Protein AF-A0A3N5WXD4-F1 (afdb_monomer_lite)

Secondary structure (DSSP, 8-state):
--HHHHHHHHTT-B-S---S-TT----SB--SS-HHHHHHHHHHHHHHHT-TT-HHHHHHHHHHHHHSPPP-S--PPPPHHHHHHHHHHHHHHHTSTTHHHHHHHHHHHHHH-GGGHHHHHHHHHHHHHHHHHHHHHHHHHHHHHHHHHHHHHHHHHHHHHTTS-SHHHHHHHHHHHHHHHHHHHHHHHS-HHHHTTTHHHHHHHHHHHHHHHHTT-

Radius of gyration: 24.24 Å; chains: 1; bounding box: 50×47×76 Å

Foldseek 3Di:
DDPVVVVQVVVVFAQDDDPPPPLALDDRGDDPDDSVVVSVVSLVVLCVCLPQQNQNVLVVVLVVLVPDDQDPPPDPDQDPVNVVVLVVVLVVCCPGSNNVSLVVSLVVCCVPPVSCNVVSSVSSVVSVVSNVVSVLSVLLVVLLVVLVVLLVVLVVVLVVPVPDDDVVVVVNVVVLVVVLVVSVVSLVPRDPVSSVSCPVSNVVSNVSSVVSVVVVD

Structure (mmCIF, N/CA/C/O backbone):
data_AF-A0A3N5WXD4-F1
#
_entry.id   AF-A0A3N5WXD4-F1
#
loop_
_atom_site.group_PDB
_atom_site.id
_atom_site.type_symbol
_atom_site.label_atom_id
_atom_site.label_alt_id
_atom_site.label_comp_id
_atom_site.label_asym_id
_atom_site.label_entity_id
_atom_site.label_seq_id
_atom_site.pdbx_PDB_ins_code
_atom_site.Cartn_x
_atom_site.Cartn_y
_atom_site.Cartn_z
_atom_site.occupancy
_atom_site.B_iso_or_equiv
_atom_site.auth_seq_id
_atom_site.auth_comp_id
_atom_site.auth_asym_id
_atom_site.auth_atom_id
_atom_site.pdbx_PDB_model_num
ATOM 1 N N . GLY A 1 1 ? -8.934 -23.854 -11.089 1.00 68.62 1 GLY A N 1
ATOM 2 C CA . GLY A 1 1 ? -8.321 -23.454 -9.807 1.00 68.62 1 GLY A CA 1
ATOM 3 C C . GLY A 1 1 ? -6.823 -23.691 -9.853 1.00 68.62 1 GLY A C 1
ATOM 4 O O . GLY A 1 1 ? -6.369 -24.379 -10.758 1.00 68.62 1 GLY A O 1
ATOM 5 N N . THR A 1 2 ? -6.063 -23.102 -8.929 1.00 86.75 2 THR A N 1
ATOM 6 C CA . THR A 1 2 ? -4.627 -23.393 -8.742 1.00 86.75 2 THR A CA 1
ATOM 7 C C . THR A 1 2 ? -4.440 -24.597 -7.811 1.00 86.75 2 THR A C 1
ATOM 9 O O . THR A 1 2 ? -5.352 -24.927 -7.052 1.00 86.75 2 THR A O 1
ATOM 12 N N . ASP A 1 3 ? -3.257 -25.218 -7.808 1.00 93.12 3 ASP A N 1
ATOM 13 C CA . ASP A 1 3 ? -2.943 -26.327 -6.886 1.00 93.12 3 ASP A CA 1
ATOM 14 C C . ASP A 1 3 ? -3.099 -25.924 -5.412 1.00 93.12 3 ASP A C 1
ATOM 16 O O . ASP A 1 3 ? -3.593 -26.699 -4.592 1.00 93.12 3 ASP A O 1
ATOM 20 N N . LEU A 1 4 ? -2.733 -24.681 -5.077 1.00 90.50 4 LEU A N 1
ATOM 21 C CA . LEU A 1 4 ? -2.919 -24.123 -3.737 1.00 90.50 4 LEU A CA 1
ATOM 22 C C . LEU A 1 4 ? -4.402 -24.053 -3.357 1.00 90.50 4 LEU A C 1
ATOM 24 O O . LEU A 1 4 ? -4.761 -24.437 -2.248 1.00 90.50 4 LEU A O 1
ATOM 28 N N . TYR A 1 5 ? -5.252 -23.584 -4.274 1.00 91.25 5 TYR A N 1
ATOM 29 C CA . TYR A 1 5 ? -6.690 -23.478 -4.038 1.00 91.25 5 TYR A CA 1
ATOM 30 C C . TYR A 1 5 ? -7.307 -24.855 -3.767 1.00 91.25 5 TYR A C 1
ATOM 32 O O . TYR A 1 5 ? -7.951 -25.042 -2.739 1.00 91.25 5 TYR A O 1
ATOM 40 N N . ALA A 1 6 ? -7.031 -25.840 -4.630 1.00 93.56 6 ALA A N 1
ATOM 41 C CA . ALA A 1 6 ? -7.552 -27.201 -4.476 1.00 93.56 6 ALA A CA 1
ATOM 42 C C . ALA A 1 6 ? -7.077 -27.869 -3.173 1.00 93.56 6 ALA A C 1
ATOM 44 O O . ALA A 1 6 ? -7.788 -28.682 -2.582 1.00 93.56 6 ALA A O 1
ATOM 45 N N . ARG A 1 7 ? -5.865 -27.536 -2.708 1.00 94.62 7 ARG A N 1
ATOM 46 C CA . ARG A 1 7 ? -5.364 -27.996 -1.410 1.00 94.62 7 ARG A CA 1
ATOM 47 C C . ARG A 1 7 ? -6.131 -27.364 -0.245 1.00 94.62 7 ARG A C 1
ATOM 49 O O . ARG A 1 7 ? -6.596 -28.104 0.613 1.00 94.62 7 ARG A O 1
ATOM 56 N N . LEU A 1 8 ? -6.283 -26.038 -0.225 1.00 94.38 8 LEU A N 1
ATOM 57 C CA . LEU A 1 8 ? -7.004 -25.329 0.844 1.00 94.38 8 LEU A CA 1
ATOM 58 C C . LEU A 1 8 ? -8.476 -25.751 0.930 1.00 94.38 8 LEU A C 1
ATOM 60 O O . LEU A 1 8 ? -9.013 -25.863 2.030 1.00 94.38 8 LEU A O 1
ATOM 64 N N . GLU A 1 9 ? -9.104 -26.014 -0.216 1.00 93.88 9 GLU A N 1
ATOM 65 C CA . GLU A 1 9 ? -10.467 -26.542 -0.303 1.00 93.88 9 GLU A CA 1
ATOM 66 C C . GLU A 1 9 ? -10.571 -27.930 0.339 1.00 93.88 9 GLU A C 1
ATOM 68 O O . GLU A 1 9 ? -11.403 -28.144 1.218 1.00 93.88 9 GLU A O 1
ATOM 73 N N . ARG A 1 10 ? -9.669 -28.856 -0.021 1.00 95.38 10 ARG A N 1
ATOM 74 C CA . ARG A 1 10 ? -9.622 -30.206 0.565 1.00 95.38 10 ARG A CA 1
ATOM 75 C C . ARG A 1 10 ? -9.376 -30.186 2.074 1.00 95.38 10 ARG A C 1
ATOM 77 O O . ARG A 1 10 ? -9.886 -31.042 2.788 1.00 95.38 10 ARG A O 1
ATOM 84 N N . GLU A 1 11 ? -8.580 -29.234 2.546 1.00 95.50 11 GLU A N 1
ATOM 85 C CA . GLU A 1 11 ? -8.276 -29.046 3.967 1.00 95.50 11 GLU A CA 1
ATOM 86 C C . GLU A 1 11 ? -9.390 -28.307 4.731 1.00 95.50 11 GLU A C 1
ATOM 88 O O . GLU A 1 11 ? -9.284 -28.154 5.945 1.00 95.50 11 GLU A O 1
ATOM 93 N N . GLY A 1 12 ? -10.449 -27.836 4.058 1.00 94.69 12 GLY A N 1
ATOM 94 C CA . GLY A 1 12 ? -11.545 -27.096 4.694 1.00 94.69 12 GLY A CA 1
ATOM 95 C C . GLY A 1 12 ? -11.126 -25.726 5.237 1.00 94.69 12 GLY A C 1
ATOM 96 O O . GLY A 1 12 ? -11.726 -25.220 6.181 1.00 94.69 12 GLY A O 1
ATOM 97 N N . ARG A 1 13 ? -10.068 -25.131 4.672 1.00 95.25 13 ARG A N 1
ATOM 98 C CA . ARG A 1 13 ? -9.460 -23.883 5.164 1.00 95.25 13 ARG A CA 1
ATOM 99 C C . ARG A 1 13 ? -9.909 -22.641 4.409 1.00 95.25 13 ARG A C 1
ATOM 101 O O . ARG A 1 13 ? -9.482 -21.552 4.776 1.00 95.25 13 ARG A O 1
ATOM 108 N N . LEU A 1 14 ? -10.712 -22.774 3.356 1.00 93.44 14 LEU A N 1
ATOM 109 C CA . LEU A 1 14 ? -11.271 -21.634 2.628 1.00 93.44 14 LEU A CA 1
ATOM 110 C C . LEU A 1 14 ? -12.424 -21.016 3.426 1.00 93.44 14 LEU A C 1
ATOM 112 O O . LEU A 1 14 ? -13.329 -21.724 3.855 1.00 93.44 14 LEU A O 1
ATOM 116 N N . LEU A 1 15 ? -12.374 -19.699 3.621 1.00 90.19 15 LEU A N 1
ATOM 117 C CA . LEU A 1 15 ? -13.394 -18.942 4.352 1.00 90.19 15 LEU A CA 1
ATOM 118 C C . LEU A 1 15 ? -14.419 -18.320 3.401 1.00 90.19 15 LEU A C 1
ATOM 120 O O . LEU A 1 15 ? -15.610 -18.301 3.692 1.00 90.19 15 LEU A O 1
ATOM 124 N N . GLU A 1 16 ? -13.948 -17.799 2.270 1.00 85.50 16 GLU A N 1
ATOM 125 C CA . GLU A 1 16 ? -14.762 -17.095 1.281 1.00 85.50 16 GLU A CA 1
ATOM 126 C C . GLU A 1 16 ? -14.084 -17.118 -0.097 1.00 85.50 16 GLU A C 1
ATOM 128 O O . GLU A 1 16 ? -12.870 -17.331 -0.222 1.00 85.50 16 GLU A O 1
ATOM 133 N N . GLU A 1 17 ? -14.861 -16.877 -1.153 1.00 81.94 17 GLU A N 1
ATOM 134 C CA . GLU A 1 17 ? -14.292 -16.660 -2.481 1.00 81.94 17 GLU A CA 1
ATOM 135 C C . GLU A 1 17 ? -13.510 -15.343 -2.533 1.00 81.94 17 GLU A C 1
ATOM 137 O O . GLU A 1 17 ? -13.860 -14.355 -1.888 1.00 81.94 17 GLU A O 1
ATOM 142 N N . SER A 1 18 ? -12.419 -15.327 -3.306 1.00 72.81 18 SER A N 1
ATOM 143 C CA . SER A 1 18 ? -11.635 -14.105 -3.471 1.00 72.81 18 SER A CA 1
ATOM 144 C C . SER A 1 18 ? -12.439 -13.077 -4.275 1.00 72.81 18 SER A C 1
ATOM 146 O O . SER A 1 18 ? -12.853 -13.389 -5.392 1.00 72.81 18 SER A O 1
ATOM 148 N N . PRO A 1 19 ? -12.584 -11.830 -3.793 1.00 65.12 19 PRO A N 1
ATOM 149 C CA . PRO A 1 19 ? -13.268 -10.769 -4.533 1.00 65.12 19 PRO A CA 1
ATOM 150 C C . PRO A 1 19 ? -12.468 -10.266 -5.752 1.00 65.12 19 PRO A C 1
ATOM 152 O O . PRO A 1 19 ? -12.917 -9.363 -6.453 1.00 65.12 19 PRO A O 1
ATOM 155 N N . GLY A 1 20 ? -11.270 -10.810 -6.004 1.00 65.94 20 GLY A N 1
ATOM 156 C CA . GLY A 1 20 ? -10.389 -10.398 -7.101 1.00 65.94 20 GLY A CA 1
ATOM 157 C C . GLY A 1 20 ? -9.510 -9.181 -6.789 1.00 65.94 20 GLY A C 1
ATOM 158 O O . GLY A 1 20 ? -8.712 -8.776 -7.637 1.00 65.94 20 GLY A O 1
ATOM 159 N N . ASP A 1 21 ? -9.610 -8.618 -5.580 1.00 71.06 21 ASP A N 1
ATOM 160 C CA . ASP A 1 21 ? -8.684 -7.596 -5.089 1.00 71.06 21 ASP A CA 1
ATOM 161 C C . ASP A 1 21 ? -7.393 -8.249 -4.573 1.00 71.06 21 ASP A C 1
ATOM 163 O O . ASP A 1 21 ? -7.337 -8.823 -3.485 1.00 71.06 21 ASP A O 1
ATOM 167 N N . ASN A 1 22 ? -6.337 -8.150 -5.378 1.00 68.88 22 ASN A N 1
ATOM 168 C CA . ASN A 1 22 ? -5.042 -8.774 -5.104 1.00 68.88 22 ASN A CA 1
ATOM 169 C C . ASN A 1 22 ? -4.167 -7.989 -4.110 1.00 68.88 22 ASN A C 1
ATOM 171 O O . ASN A 1 22 ? -3.033 -8.407 -3.861 1.00 68.88 22 ASN A O 1
ATOM 175 N N . ILE A 1 23 ? -4.640 -6.842 -3.608 1.00 69.94 23 ILE A N 1
ATOM 176 C CA . ILE A 1 23 ? -3.900 -5.961 -2.685 1.00 69.94 23 ILE A CA 1
ATOM 177 C C . ILE A 1 23 ? -4.643 -5.824 -1.338 1.00 69.94 23 ILE A C 1
ATOM 179 O O . ILE A 1 23 ? -4.150 -5.197 -0.398 1.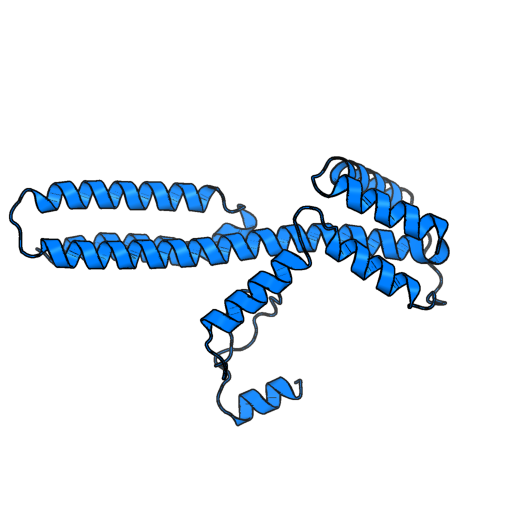00 69.94 23 ILE A O 1
ATOM 183 N N . CYS A 1 24 ? -5.802 -6.472 -1.194 1.00 73.75 24 CYS A N 1
ATOM 184 C CA . CYS A 1 24 ? -6.580 -6.465 0.038 1.00 73.75 24 CYS A CA 1
ATOM 185 C C . CYS A 1 24 ? -5.838 -7.156 1.201 1.00 73.75 24 CYS A C 1
ATOM 187 O O . CYS A 1 24 ? -5.350 -8.278 1.076 1.00 73.75 24 CYS A O 1
ATOM 189 N N . PHE A 1 25 ? -5.825 -6.519 2.376 1.00 81.44 25 PHE A N 1
ATOM 190 C CA . PHE A 1 25 ? -5.301 -7.082 3.630 1.00 81.44 25 PHE A CA 1
ATOM 191 C C . PHE A 1 25 ? -6.340 -7.954 4.361 1.00 81.44 25 PHE A C 1
ATOM 193 O O . PHE A 1 25 ? -6.488 -7.870 5.580 1.00 81.44 25 PHE A O 1
ATOM 200 N N . LYS A 1 26 ? -7.088 -8.780 3.621 1.00 83.88 26 LYS A N 1
ATOM 201 C CA . LYS A 1 26 ? -8.083 -9.711 4.168 1.00 83.88 26 LYS A CA 1
ATOM 202 C C . LYS A 1 26 ? -7.731 -11.131 3.743 1.00 83.88 26 LYS A C 1
ATOM 204 O O . LYS A 1 26 ? -7.584 -11.413 2.556 1.00 83.88 26 LYS A O 1
ATOM 209 N N . LEU A 1 27 ? -7.584 -12.023 4.717 1.00 88.94 27 LEU A N 1
ATOM 210 C CA . LEU A 1 27 ? -7.369 -13.439 4.445 1.00 88.94 27 LEU A CA 1
ATOM 211 C C . LEU A 1 27 ? -8.712 -14.099 4.145 1.00 88.94 27 LEU A C 1
ATOM 213 O O . LEU A 1 27 ? -9.623 -14.060 4.967 1.00 88.94 27 LEU A O 1
ATOM 217 N N . ASN A 1 28 ? -8.806 -14.747 2.989 1.00 89.94 28 ASN A N 1
ATOM 218 C CA . ASN A 1 28 ? -9.953 -15.568 2.603 1.00 89.94 28 ASN A CA 1
ATOM 219 C C . ASN A 1 28 ? -9.738 -17.063 2.909 1.00 89.94 28 ASN A C 1
ATOM 221 O O . ASN A 1 28 ? -10.459 -17.924 2.405 1.00 89.94 28 ASN A O 1
ATOM 225 N N . PHE A 1 29 ? -8.725 -17.381 3.716 1.00 92.62 29 PHE A N 1
ATOM 226 C CA . PHE A 1 29 ? -8.403 -18.730 4.159 1.00 92.62 29 PHE A CA 1
ATOM 227 C C . PHE A 1 29 ? -7.766 -18.708 5.554 1.00 92.62 29 PHE A C 1
ATOM 229 O O . PHE A 1 29 ? -7.233 -17.685 5.983 1.00 92.62 29 PHE A O 1
ATOM 236 N N . ILE A 1 30 ? -7.780 -19.848 6.244 1.00 93.38 30 ILE A N 1
ATOM 237 C CA . ILE A 1 30 ? -7.143 -20.037 7.552 1.00 93.38 30 ILE A CA 1
ATOM 238 C C . ILE A 1 30 ? -5.665 -20.406 7.337 1.00 93.38 30 ILE A C 1
ATOM 240 O O . ILE A 1 30 ? -5.385 -21.503 6.842 1.00 93.38 30 ILE A O 1
ATOM 244 N N . PRO A 1 31 ? -4.688 -19.540 7.664 1.00 93.25 31 PRO A N 1
ATOM 245 C CA . PRO A 1 31 ? -3.271 -19.860 7.508 1.00 93.25 31 PRO A CA 1
ATOM 246 C C . PRO A 1 31 ? -2.784 -20.848 8.581 1.00 93.25 31 PRO A C 1
ATOM 248 O O . PRO A 1 31 ? -3.383 -20.990 9.637 1.00 93.25 31 PRO A O 1
ATOM 251 N N . GLU A 1 32 ? -1.695 -21.561 8.281 1.00 92.44 32 GLU A N 1
ATOM 252 C CA . GLU A 1 32 ? -1.011 -22.439 9.253 1.00 92.44 32 GLU A CA 1
ATOM 253 C C . GLU A 1 32 ? -0.109 -21.627 10.180 1.00 92.44 32 GLU A C 1
ATOM 255 O O . GLU A 1 32 ? 0.063 -21.949 11.350 1.00 92.44 32 GLU A O 1
ATOM 260 N N . MET A 1 33 ? 0.488 -20.567 9.633 1.00 93.62 33 MET A N 1
ATOM 261 C CA . MET A 1 33 ? 1.203 -19.583 10.424 1.00 93.62 33 MET A CA 1
ATOM 262 C C . MET A 1 33 ? 0.218 -18.639 11.100 1.00 93.62 33 MET A C 1
ATOM 264 O O . MET A 1 33 ? -0.889 -18.434 10.606 1.00 93.62 33 MET A O 1
ATOM 268 N N . ASP A 1 34 ? 0.680 -18.001 12.169 1.00 94.56 34 ASP A N 1
ATOM 269 C CA . ASP A 1 34 ? -0.057 -16.927 12.818 1.00 94.56 34 ASP A CA 1
ATOM 270 C C . ASP A 1 34 ? -0.575 -15.889 11.784 1.00 94.56 34 ASP A C 1
ATOM 272 O O . ASP A 1 34 ? 0.224 -15.357 10.997 1.00 94.56 34 ASP A O 1
ATOM 276 N N . PRO A 1 35 ? -1.897 -15.616 11.744 1.00 92.44 35 PRO A N 1
ATOM 277 C CA . PRO A 1 35 ? -2.494 -14.705 10.771 1.00 92.44 35 PRO A CA 1
ATOM 278 C C . PRO A 1 35 ? -1.926 -13.286 10.824 1.00 92.44 35 PRO A C 1
ATOM 280 O O . PRO A 1 35 ? -1.738 -12.668 9.773 1.00 92.44 35 PRO A O 1
ATOM 283 N N . GLN A 1 36 ? -1.622 -12.773 12.021 1.00 91.06 36 GLN A N 1
ATOM 284 C CA . GLN A 1 36 ? -1.082 -11.421 12.181 1.00 91.06 36 GLN A CA 1
ATOM 285 C C . GLN A 1 36 ? 0.316 -11.342 11.569 1.00 91.06 36 GLN A C 1
ATOM 287 O O . GLN A 1 36 ? 0.578 -10.483 10.727 1.00 91.06 36 GLN A O 1
ATOM 292 N N . LYS A 1 37 ? 1.176 -12.318 11.868 1.00 94.38 37 LYS A N 1
ATOM 293 C CA . LYS A 1 37 ? 2.514 -12.433 11.277 1.00 94.38 37 LYS A CA 1
ATOM 294 C C . LYS A 1 37 ? 2.476 -12.525 9.749 1.00 94.38 37 LYS A C 1
ATOM 296 O O . LYS A 1 37 ? 3.361 -11.985 9.079 1.00 94.38 37 LYS A O 1
ATOM 301 N N . LEU A 1 38 ? 1.479 -13.208 9.179 1.00 94.00 38 LEU A N 1
ATOM 302 C CA . LEU A 1 38 ? 1.306 -13.292 7.725 1.00 94.00 38 LEU A CA 1
ATOM 303 C C . LEU A 1 38 ? 0.958 -11.923 7.125 1.00 94.00 38 LEU A C 1
ATOM 305 O O . LEU A 1 38 ? 1.598 -11.496 6.160 1.00 94.00 38 LEU A O 1
ATOM 309 N N . LEU A 1 39 ? -0.020 -11.227 7.709 1.00 92.19 39 LEU A N 1
ATOM 310 C CA . LEU A 1 39 ? -0.453 -9.900 7.261 1.00 92.19 39 LEU A CA 1
ATOM 311 C C . LEU A 1 39 ? 0.662 -8.857 7.400 1.00 92.19 39 LEU A C 1
ATOM 313 O O . LEU A 1 39 ? 0.905 -8.086 6.469 1.00 92.19 39 LEU A O 1
ATOM 317 N N . GLU A 1 40 ? 1.407 -8.876 8.504 1.00 93.00 40 GLU A N 1
ATOM 318 C CA . GLU A 1 40 ? 2.577 -8.017 8.709 1.00 93.00 40 GLU A CA 1
ATOM 319 C C . GLU A 1 40 ? 3.679 -8.289 7.681 1.00 93.00 40 GLU A C 1
ATOM 321 O O . GLU A 1 40 ? 4.259 -7.358 7.113 1.00 93.00 40 GLU A O 1
ATOM 326 N N . GLY A 1 41 ? 3.953 -9.566 7.395 1.00 94.69 41 GLY A N 1
ATOM 327 C CA . GLY A 1 41 ? 4.896 -9.971 6.358 1.00 94.69 41 GLY A CA 1
ATOM 328 C C . GLY A 1 41 ? 4.481 -9.457 4.979 1.00 94.69 41 GLY A C 1
ATOM 329 O O . GLY A 1 41 ? 5.300 -8.880 4.259 1.00 94.69 41 GLY A O 1
ATOM 330 N N . TYR A 1 42 ? 3.201 -9.596 4.637 1.00 93.12 42 TYR A N 1
ATOM 331 C CA . TYR A 1 42 ? 2.640 -9.088 3.387 1.00 93.12 42 TYR A CA 1
ATOM 332 C C . TYR A 1 42 ? 2.736 -7.557 3.294 1.00 93.12 42 TYR A C 1
ATOM 334 O O . TYR A 1 42 ? 3.274 -7.029 2.314 1.00 93.12 42 TYR A O 1
ATOM 342 N N . LYS A 1 43 ? 2.343 -6.838 4.355 1.00 94.44 43 LYS A N 1
ATOM 343 C CA . LYS A 1 43 ? 2.476 -5.376 4.462 1.00 94.44 43 LYS A CA 1
ATOM 344 C C . LYS A 1 43 ? 3.921 -4.932 4.269 1.00 94.44 43 LYS A C 1
ATOM 346 O O . LYS A 1 43 ? 4.194 -3.991 3.516 1.00 94.44 43 LYS A O 1
ATOM 351 N N . ARG A 1 44 ? 4.867 -5.617 4.914 1.00 95.62 44 ARG A N 1
ATOM 352 C CA . ARG A 1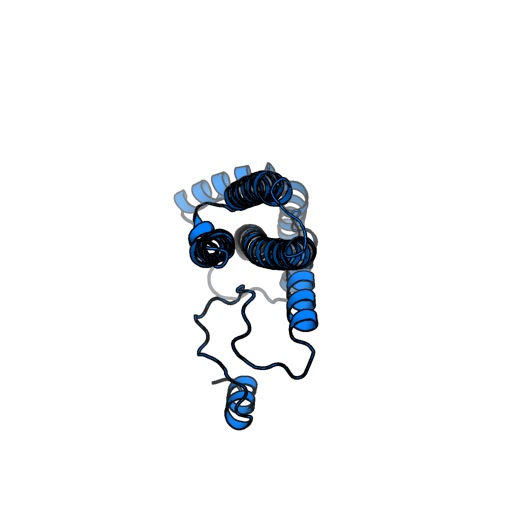 44 ? 6.304 -5.344 4.788 1.00 95.62 44 ARG A CA 1
ATOM 353 C C . ARG A 1 44 ? 6.788 -5.532 3.353 1.00 95.62 44 ARG A C 1
ATOM 355 O O . ARG A 1 44 ? 7.534 -4.690 2.856 1.00 95.62 44 ARG A O 1
ATOM 362 N N . VAL A 1 45 ? 6.383 -6.608 2.681 1.00 95.38 45 VAL A N 1
ATOM 363 C CA . VAL A 1 45 ? 6.764 -6.863 1.284 1.00 95.38 45 VAL A CA 1
ATOM 364 C C . VAL A 1 45 ? 6.237 -5.757 0.373 1.00 95.38 45 VAL A C 1
ATOM 366 O O . VAL A 1 45 ? 7.026 -5.170 -0.369 1.00 95.38 45 VAL A O 1
ATOM 369 N N . LEU A 1 46 ? 4.948 -5.421 0.461 1.00 94.19 46 LEU A N 1
ATOM 370 C CA . LEU A 1 46 ? 4.345 -4.391 -0.385 1.00 94.19 46 LEU A CA 1
ATOM 371 C C . LEU A 1 46 ? 4.971 -3.010 -0.161 1.00 94.19 46 LEU A C 1
ATOM 373 O O . LEU A 1 46 ? 5.411 -2.381 -1.121 1.00 94.19 46 LEU A O 1
ATOM 377 N N . SER A 1 47 ? 5.086 -2.573 1.096 1.00 94.25 47 SER A N 1
ATOM 378 C CA . SER A 1 47 ? 5.713 -1.285 1.449 1.00 94.25 47 SER A CA 1
ATOM 379 C C . SER A 1 47 ? 7.192 -1.205 1.064 1.00 94.25 47 SER A C 1
ATOM 381 O O . SER A 1 47 ? 7.704 -0.121 0.791 1.00 94.25 47 SER A O 1
ATOM 383 N N . THR A 1 48 ? 7.883 -2.347 1.004 1.00 95.88 48 THR A N 1
ATOM 384 C CA . THR A 1 48 ? 9.270 -2.414 0.534 1.00 95.88 48 THR A CA 1
ATOM 385 C C . THR A 1 48 ? 9.349 -2.345 -0.987 1.00 95.88 48 THR A C 1
ATOM 387 O O . THR A 1 48 ? 10.207 -1.648 -1.516 1.00 95.88 48 THR A O 1
ATOM 390 N N . ILE A 1 49 ? 8.509 -3.081 -1.718 1.00 95.62 49 ILE A N 1
ATOM 391 C CA . ILE A 1 49 ? 8.564 -3.098 -3.188 1.00 95.62 49 ILE A CA 1
ATOM 392 C C . ILE A 1 49 ? 8.090 -1.758 -3.753 1.00 95.62 49 ILE A C 1
ATOM 394 O O . ILE A 1 49 ? 8.741 -1.215 -4.645 1.00 95.62 49 ILE A O 1
ATOM 398 N N . TYR A 1 50 ? 6.990 -1.231 -3.222 1.00 95.19 50 TYR A N 1
ATOM 399 C CA . TYR A 1 50 ? 6.339 -0.006 -3.674 1.00 95.19 50 TYR A CA 1
ATOM 400 C C . TYR A 1 50 ? 6.595 1.147 -2.702 1.00 95.19 50 TYR A C 1
ATOM 402 O O . TYR A 1 50 ? 5.670 1.813 -2.243 1.00 95.19 50 TYR A O 1
ATOM 410 N N . ASP A 1 51 ? 7.869 1.363 -2.371 1.00 94.31 51 ASP A N 1
ATOM 411 C CA . ASP A 1 51 ? 8.279 2.471 -1.513 1.00 94.31 51 ASP A CA 1
ATOM 412 C C . ASP A 1 51 ? 7.857 3.832 -2.113 1.00 94.31 51 ASP A C 1
ATOM 414 O O . ASP A 1 51 ? 7.772 3.948 -3.338 1.00 94.31 51 ASP A O 1
ATOM 418 N N . PRO A 1 52 ? 7.658 4.897 -1.307 1.00 93.06 52 PRO A N 1
ATOM 419 C CA . PRO A 1 52 ? 7.221 6.205 -1.818 1.00 93.06 52 PRO A CA 1
ATOM 420 C C . PRO A 1 52 ? 8.141 6.828 -2.882 1.00 93.06 52 PRO A C 1
ATOM 422 O O . PRO A 1 52 ? 7.737 7.739 -3.603 1.00 93.06 52 PRO A O 1
ATOM 425 N N . GLY A 1 53 ? 9.403 6.390 -2.955 1.00 94.06 53 GLY A N 1
ATOM 426 C CA . GLY A 1 53 ? 10.364 6.807 -3.975 1.00 94.06 53 GLY A CA 1
ATOM 427 C C . GLY A 1 53 ? 10.452 5.860 -5.176 1.00 94.06 53 GLY A C 1
ATOM 428 O O . GLY A 1 53 ? 11.194 6.167 -6.108 1.00 94.06 53 GLY A O 1
ATOM 429 N N . LEU A 1 54 ? 9.739 4.728 -5.158 1.00 96.00 54 LEU A N 1
ATOM 430 C CA . LEU A 1 54 ? 9.744 3.634 -6.139 1.00 96.00 54 LEU A CA 1
ATOM 431 C C . LEU A 1 54 ? 11.134 3.105 -6.520 1.00 96.00 54 LEU A C 1
ATOM 433 O O . LEU A 1 54 ? 11.309 2.500 -7.581 1.00 96.00 54 LEU A O 1
ATOM 437 N N . LYS A 1 55 ? 12.145 3.304 -5.671 1.00 95.69 55 LYS A N 1
ATOM 438 C CA . LYS A 1 55 ? 13.533 2.945 -6.000 1.00 95.69 55 LYS A CA 1
ATOM 439 C C . LYS A 1 55 ? 13.661 1.444 -6.240 1.00 95.69 55 LYS A C 1
ATOM 441 O O . LYS A 1 55 ? 14.185 1.025 -7.271 1.00 95.69 55 LYS A O 1
ATOM 446 N N . ARG A 1 56 ? 13.121 0.643 -5.319 1.00 96.69 56 ARG A N 1
ATOM 447 C CA . ARG A 1 56 ? 13.224 -0.824 -5.360 1.00 96.69 56 ARG A CA 1
ATOM 448 C C . ARG A 1 56 ? 12.394 -1.407 -6.496 1.00 96.69 56 ARG A C 1
ATOM 450 O O . ARG A 1 56 ? 12.834 -2.336 -7.172 1.00 96.69 56 ARG A O 1
ATOM 457 N N . TYR A 1 57 ? 11.220 -0.834 -6.746 1.00 97.06 57 TYR A N 1
ATOM 458 C CA . TYR A 1 57 ? 10.395 -1.188 -7.896 1.00 97.06 57 TYR A CA 1
ATOM 459 C C . TYR A 1 57 ? 11.148 -0.988 -9.218 1.00 97.06 57 TYR A C 1
ATOM 461 O O . TYR A 1 57 ? 11.202 -1.901 -10.045 1.00 97.06 57 TYR A O 1
ATOM 469 N N . PHE A 1 58 ? 11.763 0.181 -9.411 1.00 96.50 58 PHE A N 1
ATOM 470 C CA . PHE A 1 58 ? 12.472 0.494 -10.649 1.00 96.50 58 PHE A CA 1
ATOM 471 C C . PHE A 1 58 ? 13.733 -0.342 -10.850 1.00 96.50 58 PHE A C 1
ATOM 473 O O . PHE A 1 58 ? 14.010 -0.751 -11.976 1.00 96.50 58 PHE A O 1
ATOM 480 N N . GLU A 1 59 ? 14.467 -0.648 -9.783 1.00 96.44 59 GLU A N 1
ATOM 481 C CA . GLU A 1 59 ? 15.602 -1.574 -9.843 1.00 96.44 59 GLU A CA 1
ATOM 482 C C . GLU A 1 59 ? 15.161 -2.965 -10.310 1.00 96.44 59 GLU A C 1
ATOM 484 O O . GLU A 1 59 ? 15.754 -3.522 -11.231 1.00 96.44 59 GLU A O 1
ATOM 489 N N . ARG A 1 60 ? 14.058 -3.487 -9.761 1.00 96.56 60 ARG A N 1
ATOM 490 C CA . ARG A 1 60 ? 13.486 -4.777 -10.182 1.00 96.56 60 ARG A CA 1
ATOM 491 C C . ARG A 1 60 ? 13.020 -4.755 -11.635 1.00 96.56 60 ARG A C 1
ATOM 493 O O . ARG A 1 60 ? 13.278 -5.707 -12.371 1.00 96.56 60 ARG A O 1
ATOM 500 N N . CYS A 1 61 ? 12.360 -3.677 -12.058 1.00 96.44 61 CYS A N 1
ATOM 501 C CA . CYS A 1 61 ? 11.941 -3.502 -13.449 1.00 96.44 61 CYS A CA 1
ATOM 502 C C . CYS A 1 61 ? 13.142 -3.473 -14.390 1.00 96.44 61 CYS A C 1
ATOM 504 O O . CYS A 1 61 ? 13.106 -4.097 -15.445 1.00 96.44 61 CYS A O 1
ATOM 506 N N . LEU A 1 62 ? 14.215 -2.782 -14.004 1.00 95.31 62 LEU A N 1
ATOM 507 C CA . LEU A 1 62 ? 15.435 -2.740 -14.793 1.00 95.31 62 LEU A CA 1
ATOM 508 C C . LEU A 1 62 ? 16.040 -4.137 -14.929 1.00 95.31 62 LEU A C 1
ATOM 510 O O . LEU A 1 62 ? 16.254 -4.572 -16.053 1.00 95.31 62 LEU A O 1
ATOM 514 N N . THR A 1 63 ? 16.224 -4.864 -13.822 1.00 95.31 63 THR A N 1
ATOM 515 C CA . THR A 1 63 ? 16.712 -6.252 -13.846 1.00 95.31 63 THR A CA 1
ATOM 516 C C . THR A 1 63 ? 15.860 -7.124 -14.767 1.00 95.31 63 THR A C 1
ATOM 518 O O . THR A 1 63 ? 16.393 -7.831 -15.620 1.00 95.31 63 THR A O 1
ATOM 521 N N . MET A 1 64 ? 14.533 -7.029 -14.660 1.00 94.62 64 MET A N 1
ATOM 522 C CA . MET A 1 64 ? 13.612 -7.753 -15.535 1.00 94.62 64 MET A CA 1
ATOM 523 C C . MET A 1 64 ? 13.852 -7.417 -17.017 1.00 94.62 64 MET A C 1
ATOM 525 O O . MET A 1 64 ? 14.006 -8.323 -17.832 1.00 94.62 64 MET A O 1
ATOM 529 N N . LEU A 1 65 ? 13.944 -6.133 -17.374 1.00 92.00 65 LEU A N 1
ATOM 530 C CA . LEU A 1 65 ? 14.205 -5.690 -18.751 1.00 92.00 65 LEU A CA 1
ATOM 531 C C . LEU A 1 65 ? 15.609 -6.066 -19.253 1.00 92.00 65 LEU A C 1
ATOM 533 O O . LEU A 1 65 ? 15.812 -6.219 -20.458 1.00 92.00 65 LEU A O 1
ATOM 537 N N . THR A 1 66 ? 16.585 -6.232 -18.359 1.00 89.19 66 THR A N 1
ATOM 538 C CA . THR A 1 66 ? 17.920 -6.726 -18.713 1.00 89.19 66 THR A CA 1
ATOM 539 C C . THR A 1 66 ? 17.880 -8.201 -19.111 1.00 89.19 66 THR A C 1
ATOM 541 O O . THR A 1 66 ? 18.606 -8.583 -20.027 1.00 89.19 66 THR A O 1
ATOM 544 N N . HIS A 1 67 ? 17.022 -9.017 -18.495 1.00 90.69 67 HIS A N 1
ATOM 545 C CA . HIS A 1 67 ? 16.923 -10.454 -18.787 1.00 90.69 67 HIS A CA 1
ATOM 546 C C . HIS A 1 67 ? 15.872 -10.815 -19.845 1.00 90.69 67 HIS A C 1
ATOM 548 O O . HIS A 1 67 ? 15.973 -11.873 -20.466 1.00 90.69 67 HIS A O 1
ATOM 554 N N . LEU A 1 68 ? 14.880 -9.954 -20.082 1.00 88.00 68 LEU A N 1
ATOM 555 C CA . LEU A 1 68 ? 13.870 -10.181 -21.111 1.00 88.00 68 LEU A CA 1
ATOM 556 C C . LEU A 1 68 ? 14.435 -9.963 -22.517 1.00 88.00 68 LEU A C 1
ATOM 558 O O . LEU A 1 68 ? 15.088 -8.958 -22.807 1.00 88.00 68 LEU A O 1
ATOM 562 N N . GLN A 1 69 ? 14.120 -10.894 -23.416 1.00 78.75 69 GLN A N 1
ATOM 563 C CA . GLN A 1 69 ? 14.337 -10.694 -24.843 1.00 78.75 69 GLN A CA 1
ATOM 564 C C . GLN A 1 69 ? 13.281 -9.717 -25.383 1.00 78.75 69 GLN A C 1
ATOM 566 O O . GLN A 1 69 ? 12.111 -9.819 -25.000 1.00 78.75 69 GLN A O 1
ATOM 571 N N . PRO A 1 70 ? 13.652 -8.781 -26.273 1.00 73.81 70 PRO A N 1
ATOM 572 C CA . PRO A 1 70 ? 12.679 -7.923 -26.931 1.00 73.81 70 PRO A CA 1
ATOM 573 C C . PRO A 1 70 ? 11.637 -8.767 -27.664 1.00 73.81 70 PRO A C 1
ATOM 575 O O . PRO A 1 70 ? 11.989 -9.632 -28.466 1.00 73.81 70 PRO A O 1
ATOM 578 N N . SER A 1 71 ? 10.356 -8.518 -27.395 1.00 65.81 71 SER A N 1
ATOM 579 C CA . SER A 1 71 ? 9.283 -9.202 -28.114 1.00 65.81 71 SER A CA 1
ATOM 580 C C . SER A 1 71 ? 9.355 -8.842 -29.606 1.00 65.81 71 SER A C 1
ATOM 582 O O . SER A 1 71 ? 9.469 -7.657 -29.928 1.00 65.81 71 SER A O 1
ATOM 584 N N . PRO A 1 72 ? 9.261 -9.817 -30.529 1.00 59.62 72 PRO A N 1
ATOM 585 C CA . PRO A 1 72 ? 9.271 -9.562 -31.970 1.00 59.62 72 PRO A CA 1
ATOM 586 C C . PRO A 1 72 ? 7.963 -8.938 -32.482 1.00 59.62 72 PRO A C 1
ATOM 588 O O . PRO A 1 72 ? 7.8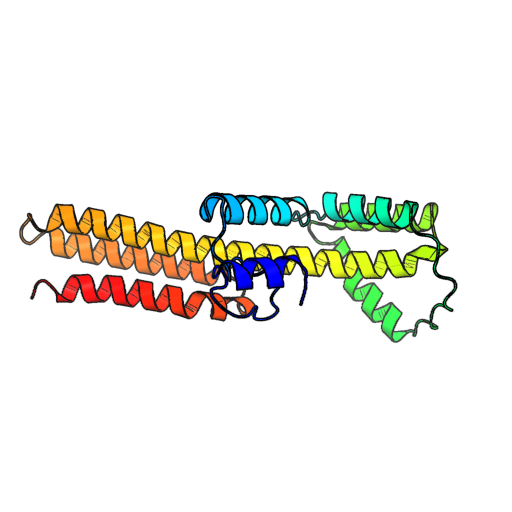47 -8.645 -33.671 1.00 59.62 72 PRO A O 1
ATOM 591 N N . HIS A 1 73 ? 6.967 -8.739 -31.612 1.00 57.31 73 HIS A N 1
ATOM 592 C CA . HIS A 1 73 ? 5.687 -8.168 -32.010 1.00 57.31 73 HIS A CA 1
ATOM 593 C C . HIS A 1 73 ? 5.869 -6.716 -32.475 1.00 57.31 73 HIS A C 1
ATOM 595 O O . HIS A 1 73 ? 6.513 -5.926 -31.777 1.00 57.31 73 HIS A O 1
ATOM 601 N N . PRO A 1 74 ? 5.299 -6.333 -33.632 1.00 53.34 74 PRO A N 1
ATOM 602 C CA . PRO A 1 74 ? 5.429 -4.980 -34.141 1.00 53.34 74 PRO A CA 1
ATOM 603 C C . PRO A 1 74 ? 4.848 -3.994 -33.128 1.00 53.34 74 PRO A C 1
ATOM 605 O O . PRO A 1 74 ? 3.670 -4.052 -32.772 1.00 53.34 74 PRO A O 1
ATOM 608 N N . VAL A 1 75 ? 5.692 -3.073 -32.661 1.00 59.22 75 VAL A N 1
ATOM 609 C CA . VAL A 1 75 ? 5.273 -1.992 -31.771 1.00 59.22 75 VAL A CA 1
ATOM 610 C C . VAL A 1 75 ? 4.260 -1.141 -32.536 1.00 59.22 75 VAL A C 1
ATOM 612 O O . VAL A 1 75 ? 4.583 -0.534 -33.560 1.00 59.22 75 VAL A O 1
ATOM 615 N N . ARG A 1 76 ? 3.007 -1.133 -32.069 1.00 60.72 76 ARG A N 1
ATOM 616 C CA . ARG A 1 76 ? 1.926 -0.320 -32.641 1.00 60.72 76 ARG A CA 1
ATOM 617 C C . ARG A 1 76 ? 2.388 1.136 -32.765 1.00 60.72 76 ARG A C 1
ATOM 619 O O . ARG A 1 76 ? 2.985 1.682 -31.840 1.00 60.72 76 ARG A O 1
ATOM 626 N N . ARG A 1 77 ? 2.087 1.782 -33.901 1.00 59.22 77 ARG A N 1
ATOM 627 C CA . ARG A 1 77 ? 2.401 3.205 -34.112 1.00 59.22 77 ARG A CA 1
ATOM 628 C C . ARG A 1 77 ? 1.748 4.053 -33.018 1.00 59.22 77 ARG A C 1
ATOM 630 O O . ARG A 1 77 ? 0.523 4.067 -32.899 1.00 59.22 77 ARG A O 1
ATOM 637 N N . ILE A 1 78 ? 2.582 4.765 -32.266 1.00 63.66 78 ILE A N 1
ATOM 638 C CA . ILE A 1 78 ? 2.170 5.674 -31.196 1.00 63.66 78 ILE A CA 1
ATOM 639 C C . ILE A 1 78 ? 1.507 6.905 -31.826 1.00 63.66 78 ILE A C 1
ATOM 641 O O . ILE A 1 78 ? 2.075 7.544 -32.717 1.00 63.66 78 ILE A O 1
ATOM 645 N N . ARG A 1 79 ? 0.293 7.246 -31.388 1.00 73.31 79 ARG A N 1
ATOM 646 C CA . ARG A 1 79 ? -0.432 8.439 -31.860 1.00 73.31 79 ARG A CA 1
ATOM 647 C C . ARG A 1 79 ? 0.054 9.692 -31.122 1.00 73.31 79 ARG A C 1
ATOM 649 O O . ARG A 1 79 ? 0.437 9.639 -29.959 1.00 73.31 79 ARG A O 1
ATOM 656 N N . ARG A 1 80 ? -0.041 10.868 -31.758 1.00 69.81 80 ARG A N 1
ATOM 657 C CA . ARG A 1 80 ? 0.329 12.162 -31.133 1.00 69.81 80 ARG A CA 1
ATOM 658 C C . ARG A 1 80 ? -0.421 12.440 -29.821 1.00 69.81 80 ARG A C 1
ATOM 660 O O . ARG A 1 80 ? 0.156 12.996 -28.895 1.00 69.81 80 ARG A O 1
ATOM 667 N N . ALA A 1 81 ? -1.679 12.010 -29.723 1.00 69.69 81 ALA A N 1
ATOM 668 C CA . ALA A 1 81 ? -2.469 12.116 -28.496 1.00 69.69 81 ALA A CA 1
ATOM 669 C C . ALA A 1 81 ? -1.897 11.262 -27.346 1.00 69.69 81 ALA A C 1
ATOM 671 O O . ALA A 1 81 ? -1.877 11.707 -26.202 1.00 69.69 81 ALA A O 1
ATOM 672 N N . GLU A 1 82 ? -1.373 10.071 -27.651 1.00 66.19 82 GLU A N 1
ATOM 673 C CA . GLU A 1 82 ? -0.734 9.185 -26.670 1.00 66.19 82 GLU A CA 1
ATOM 674 C C . GLU A 1 82 ? 0.584 9.797 -26.169 1.00 66.19 82 GLU A C 1
ATOM 676 O O . GLU A 1 82 ? 0.853 9.766 -24.972 1.00 66.19 82 GLU A O 1
ATOM 681 N N . LEU A 1 83 ? 1.353 10.451 -27.051 1.00 71.31 83 LEU A N 1
ATOM 682 C CA . LEU A 1 83 ? 2.558 11.212 -26.682 1.00 71.31 83 LEU A CA 1
ATOM 683 C C . LEU A 1 83 ? 2.252 12.401 -25.759 1.00 71.31 83 LEU A C 1
ATOM 685 O O . LEU A 1 83 ? 2.985 12.637 -24.802 1.00 71.31 83 LEU A O 1
ATOM 689 N N . LEU A 1 84 ? 1.166 13.137 -26.012 1.00 72.62 84 LEU A N 1
ATOM 690 C CA . LEU A 1 84 ? 0.739 14.253 -25.158 1.00 72.62 84 LEU A CA 1
ATOM 691 C C . LEU A 1 84 ? 0.260 13.770 -23.782 1.00 72.62 84 LEU A C 1
ATOM 693 O O . LEU A 1 84 ? 0.627 14.355 -22.759 1.00 72.62 84 LEU A O 1
ATOM 697 N N . ALA A 1 85 ? -0.518 12.683 -23.740 1.00 71.06 85 ALA A N 1
ATOM 698 C CA . ALA A 1 85 ? -0.937 12.050 -22.489 1.00 71.06 85 ALA A CA 1
ATOM 699 C C . ALA A 1 85 ? 0.275 11.550 -21.683 1.00 71.06 85 ALA A C 1
ATOM 701 O O . ALA A 1 85 ? 0.354 11.766 -20.471 1.00 71.06 85 ALA A O 1
ATOM 702 N N . LEU A 1 86 ? 1.262 10.971 -22.373 1.00 71.75 86 LEU A N 1
ATOM 703 C CA . LEU A 1 86 ? 2.550 10.591 -21.805 1.00 71.75 86 LEU A CA 1
ATOM 704 C C . LEU A 1 86 ? 3.296 11.788 -21.226 1.00 71.75 86 LEU A C 1
ATOM 706 O O . LEU A 1 86 ? 3.643 11.756 -20.051 1.00 71.75 86 LEU A O 1
ATOM 710 N N . ALA A 1 87 ? 3.481 12.864 -21.990 1.00 72.06 87 ALA A N 1
ATOM 711 C CA . ALA A 1 87 ? 4.188 14.061 -21.534 1.00 72.06 87 ALA A CA 1
ATOM 712 C C . ALA A 1 87 ? 3.545 14.677 -20.276 1.00 72.06 87 ALA A C 1
ATOM 714 O O . ALA A 1 87 ? 4.245 15.076 -19.340 1.00 72.06 87 ALA A O 1
ATOM 715 N N . LYS A 1 88 ? 2.207 14.699 -20.208 1.00 73.00 88 LYS A N 1
ATOM 716 C CA . LYS A 1 88 ? 1.473 15.170 -19.024 1.00 73.00 88 LYS A CA 1
ATOM 717 C C . LYS A 1 88 ? 1.698 14.259 -17.810 1.00 73.00 88 LYS A C 1
ATOM 719 O O . LYS A 1 88 ? 1.897 14.763 -16.704 1.00 73.00 88 LYS A O 1
ATOM 724 N N . SER A 1 89 ? 1.713 12.941 -18.014 1.00 69.19 89 SER A N 1
ATOM 725 C CA . SER A 1 89 ? 2.008 11.959 -16.961 1.00 69.19 89 SER A CA 1
ATOM 726 C C . SER A 1 89 ? 3.459 12.074 -16.469 1.00 69.19 89 SER A C 1
ATOM 728 O O . SER A 1 89 ? 3.702 12.156 -15.265 1.00 69.19 89 SER A O 1
ATOM 730 N N . PHE A 1 90 ? 4.412 12.226 -17.393 1.00 72.12 90 PHE A N 1
ATOM 731 C CA . PHE A 1 90 ? 5.832 12.463 -17.116 1.00 72.12 90 PHE A CA 1
ATOM 732 C C . PHE A 1 90 ? 6.048 13.693 -16.236 1.00 72.12 90 PHE A C 1
ATOM 734 O O . PHE A 1 90 ? 6.728 13.596 -15.218 1.00 72.12 90 PHE A O 1
ATOM 741 N N . LYS A 1 91 ? 5.439 14.838 -16.579 1.00 73.00 91 LYS A N 1
ATOM 742 C CA . LYS A 1 91 ? 5.583 16.073 -15.791 1.00 73.00 91 LYS A CA 1
ATOM 743 C C . LYS A 1 91 ? 5.124 15.878 -14.344 1.00 73.00 91 LYS A C 1
ATOM 745 O O . LYS A 1 91 ? 5.786 16.350 -13.425 1.00 73.00 91 LYS A O 1
ATOM 750 N N . ARG A 1 92 ? 4.019 15.156 -14.130 1.00 73.81 92 ARG A N 1
ATOM 751 C CA . ARG A 1 92 ? 3.507 14.854 -12.785 1.00 73.81 92 ARG A CA 1
ATOM 752 C C . ARG A 1 92 ? 4.436 13.919 -12.009 1.00 73.81 92 ARG A C 1
ATOM 754 O O . ARG A 1 92 ? 4.645 14.133 -10.821 1.00 73.81 92 ARG A O 1
ATOM 761 N N . GLN A 1 93 ? 4.994 12.905 -12.667 1.00 71.69 93 GLN A N 1
ATOM 762 C CA . GLN A 1 93 ? 5.867 11.922 -12.020 1.00 71.69 93 GLN A CA 1
ATOM 763 C C . GLN A 1 93 ? 7.267 12.479 -11.724 1.00 71.69 93 GLN A C 1
ATOM 765 O O . GLN A 1 93 ? 7.789 12.244 -10.639 1.00 71.69 93 GLN A O 1
ATOM 770 N N . LEU A 1 94 ? 7.844 13.286 -12.617 1.00 75.12 94 LEU A N 1
ATOM 771 C CA . LEU A 1 94 ? 9.138 13.949 -12.406 1.00 75.12 94 LEU A CA 1
ATOM 772 C C . LEU A 1 94 ? 9.123 14.930 -11.228 1.00 75.12 94 LEU A C 1
ATOM 774 O O . LEU A 1 94 ? 10.114 15.032 -10.515 1.00 75.12 94 LEU A O 1
ATOM 778 N N . LEU A 1 95 ? 7.999 15.615 -11.001 1.00 77.12 95 LEU A N 1
ATOM 779 C CA . LEU A 1 95 ? 7.820 16.549 -9.881 1.00 77.12 95 LEU A CA 1
ATOM 780 C C . LEU A 1 95 ? 7.363 15.864 -8.580 1.00 77.12 95 LEU A C 1
ATOM 782 O O . LEU A 1 95 ? 7.122 16.534 -7.580 1.00 77.12 95 LEU A O 1
ATOM 786 N N . SER A 1 96 ? 7.206 14.539 -8.586 1.00 81.06 96 SER A N 1
ATOM 787 C CA . SER A 1 96 ? 6.773 13.769 -7.418 1.00 81.06 96 SER A CA 1
ATOM 788 C C . SER A 1 96 ? 7.957 13.238 -6.600 1.00 81.06 96 SER A C 1
ATOM 790 O O . SE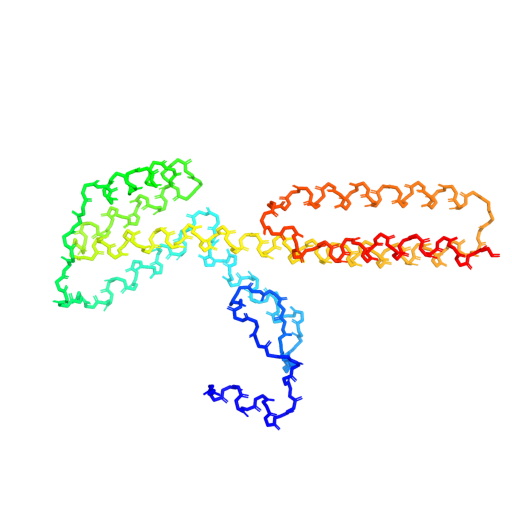R A 1 96 ? 9.110 13.302 -7.027 1.00 81.06 96 SER A O 1
ATOM 792 N N . ARG A 1 97 ? 7.668 12.636 -5.438 1.00 84.06 97 ARG A N 1
ATOM 793 C CA . ARG A 1 97 ? 8.682 12.022 -4.558 1.00 84.06 97 ARG A CA 1
ATOM 794 C C . ARG A 1 97 ? 9.510 10.939 -5.263 1.00 84.06 97 ARG A C 1
ATOM 796 O O . ARG A 1 97 ? 10.687 10.789 -4.945 1.00 84.06 97 ARG A O 1
ATOM 803 N N . GLN A 1 98 ? 8.942 10.237 -6.248 1.00 87.88 98 GLN A N 1
ATOM 804 C CA . GLN A 1 98 ? 9.665 9.231 -7.034 1.00 87.88 98 GLN A CA 1
ATOM 805 C C . GLN A 1 98 ? 10.418 9.782 -8.260 1.00 87.88 98 GLN A C 1
ATOM 807 O O . GLN A 1 98 ? 11.076 9.015 -8.964 1.00 87.88 98 GLN A O 1
ATOM 812 N N . GLY A 1 99 ? 10.337 11.088 -8.539 1.00 88.94 99 GLY A N 1
ATOM 813 C CA . GLY A 1 99 ? 10.890 11.718 -9.745 1.00 88.94 99 GLY A CA 1
ATOM 814 C C . GLY A 1 99 ? 12.353 11.365 -10.050 1.00 88.94 99 GLY A C 1
ATOM 815 O O . GLY A 1 99 ? 12.648 10.981 -11.185 1.00 88.94 99 GLY A O 1
ATOM 816 N N . PRO A 1 100 ? 13.270 11.394 -9.061 1.00 92.94 100 PRO A N 1
ATOM 817 C CA . PRO A 1 100 ? 14.662 11.006 -9.281 1.00 92.94 100 PRO A CA 1
ATOM 818 C C . PRO A 1 100 ? 14.833 9.540 -9.706 1.00 92.94 100 PRO A C 1
ATOM 820 O O . PRO A 1 100 ? 15.597 9.247 -10.627 1.00 92.94 100 PRO A O 1
ATOM 823 N N . ALA A 1 101 ? 14.120 8.610 -9.062 1.00 94.06 101 ALA A N 1
ATOM 824 C CA . ALA A 1 101 ? 14.204 7.183 -9.381 1.00 94.06 101 ALA A CA 1
ATOM 825 C C . ALA A 1 101 ? 13.581 6.883 -10.750 1.00 94.06 101 ALA A C 1
ATOM 827 O O . ALA A 1 101 ? 14.153 6.140 -11.546 1.00 94.06 101 ALA A O 1
ATOM 828 N N . TYR A 1 102 ? 12.460 7.541 -11.041 1.00 92.25 102 TYR A N 1
ATOM 829 C CA . TYR A 1 102 ? 11.777 7.502 -12.326 1.00 92.25 102 TYR A CA 1
ATOM 830 C C . TYR A 1 102 ? 12.684 7.951 -13.477 1.00 92.25 102 TYR A C 1
ATOM 832 O O . TYR A 1 102 ? 12.858 7.225 -14.457 1.00 92.25 102 TYR A O 1
ATOM 840 N N . PHE A 1 103 ? 13.310 9.124 -13.344 1.00 92.31 103 PHE A N 1
ATOM 841 C CA . PHE A 1 103 ? 14.213 9.647 -14.365 1.00 92.31 103 PHE A CA 1
ATOM 842 C C . PHE A 1 103 ? 15.419 8.726 -14.566 1.00 92.31 103 PHE A C 1
ATOM 844 O O . PHE A 1 103 ? 15.731 8.361 -15.699 1.00 92.31 103 PHE A O 1
ATOM 851 N N . LYS A 1 104 ? 16.054 8.290 -13.468 1.00 95.00 104 LYS A N 1
ATOM 852 C CA . LYS A 1 104 ? 17.193 7.363 -13.506 1.00 95.00 104 LYS A CA 1
ATOM 853 C C . LYS A 1 104 ? 16.841 6.065 -14.236 1.00 95.00 104 LYS A C 1
ATOM 855 O O . LYS A 1 104 ? 17.625 5.601 -15.059 1.00 95.00 104 LYS A O 1
ATOM 860 N N . PHE A 1 105 ? 15.677 5.489 -13.947 1.00 95.75 105 PHE A N 1
ATOM 861 C CA . PHE A 1 105 ? 15.203 4.263 -14.584 1.00 95.75 105 PHE A CA 1
ATOM 862 C C . PHE A 1 105 ? 15.034 4.431 -16.095 1.00 95.75 105 PHE A C 1
ATOM 864 O O . PHE A 1 105 ? 15.592 3.655 -16.870 1.00 95.75 105 PHE A O 1
ATOM 871 N N . LEU A 1 106 ? 14.315 5.471 -16.520 1.00 93.75 106 LEU A N 1
ATOM 872 C CA . LEU A 1 106 ? 14.047 5.701 -17.937 1.00 93.75 106 LEU A CA 1
ATOM 873 C C . LEU A 1 106 ? 15.304 6.060 -18.725 1.00 93.75 106 LEU A C 1
ATOM 875 O O . LEU A 1 106 ? 15.487 5.543 -19.826 1.00 93.75 106 LEU A O 1
ATOM 879 N N . ALA A 1 107 ? 16.184 6.891 -18.161 1.00 95.00 107 ALA A N 1
ATOM 880 C CA . ALA A 1 107 ? 17.467 7.219 -18.776 1.00 95.00 107 ALA A CA 1
ATOM 881 C C . ALA A 1 107 ? 18.315 5.956 -18.987 1.00 95.00 107 ALA A C 1
ATOM 883 O O . ALA A 1 107 ? 18.863 5.746 -20.069 1.00 95.00 107 ALA A O 1
ATOM 884 N N . ARG A 1 108 ? 18.353 5.069 -17.984 1.00 95.75 108 ARG A N 1
ATOM 885 C CA . ARG A 1 108 ? 19.118 3.824 -18.055 1.00 95.75 108 ARG A CA 1
ATOM 886 C C . ARG A 1 108 ? 18.568 2.852 -19.096 1.00 95.75 108 ARG A C 1
ATOM 888 O O . ARG A 1 108 ? 19.340 2.313 -19.882 1.00 95.75 108 ARG A O 1
ATOM 895 N N . VAL A 1 109 ? 17.246 2.679 -19.172 1.00 93.75 109 VAL A N 1
ATOM 896 C CA . VAL A 1 109 ? 16.641 1.836 -20.218 1.00 93.75 109 VAL A CA 1
ATOM 897 C C . VAL A 1 109 ? 16.860 2.431 -21.607 1.00 93.75 109 VAL A C 1
ATOM 899 O O . VAL A 1 109 ? 17.159 1.689 -22.539 1.00 93.75 109 VAL A O 1
ATOM 902 N N . LEU A 1 110 ? 16.743 3.751 -21.765 1.00 92.50 110 LEU A N 1
ATOM 903 C CA . LEU A 1 110 ? 16.963 4.404 -23.054 1.00 92.50 110 LEU A CA 1
ATOM 904 C C . LEU A 1 110 ? 18.399 4.192 -23.564 1.00 92.50 110 LEU A C 1
ATOM 906 O O . LEU A 1 110 ? 18.587 3.965 -24.757 1.00 92.50 110 LEU A O 1
ATOM 910 N N . GLN A 1 111 ? 19.386 4.216 -22.663 1.00 94.62 111 GLN A N 1
ATOM 911 C CA . GLN A 1 111 ? 20.797 3.997 -22.987 1.00 94.62 111 GLN A CA 1
ATOM 912 C C . GLN A 1 111 ? 21.133 2.518 -23.244 1.00 94.62 111 GLN A C 1
ATOM 914 O O . GLN A 1 111 ? 21.811 2.206 -24.219 1.00 94.62 111 GLN A O 1
ATOM 919 N N . GLU A 1 112 ? 20.683 1.600 -22.383 1.00 91.88 112 GLU A N 1
ATOM 920 C CA . GLU A 1 112 ? 21.099 0.187 -22.420 1.00 91.88 112 GLU A CA 1
ATOM 921 C C . GLU A 1 112 ? 20.198 -0.685 -23.316 1.00 91.88 112 GLU A C 1
ATOM 923 O O . GLU A 1 112 ? 20.646 -1.676 -23.898 1.00 91.88 112 GLU A O 1
ATOM 928 N N . ARG A 1 113 ? 18.904 -0.351 -23.421 1.00 89.50 113 ARG A N 1
ATOM 929 C CA . ARG A 1 113 ? 17.861 -1.175 -24.060 1.00 89.50 113 ARG A CA 1
ATOM 930 C C . ARG A 1 113 ? 16.797 -0.311 -24.776 1.00 89.50 113 ARG A C 1
ATOM 932 O O . ARG A 1 113 ? 15.607 -0.457 -24.487 1.00 89.50 113 ARG A O 1
ATOM 939 N N . PRO A 1 114 ? 17.149 0.530 -25.770 1.00 88.25 114 PRO A N 1
ATOM 940 C CA . PRO A 1 114 ? 16.204 1.465 -26.402 1.00 88.25 114 PRO A CA 1
ATOM 941 C C . PRO A 1 114 ? 14.974 0.787 -27.030 1.00 88.25 114 PRO A C 1
ATOM 943 O O . PRO A 1 114 ? 13.881 1.349 -27.015 1.00 88.25 114 PRO A O 1
ATOM 946 N N . ARG A 1 115 ? 15.107 -0.457 -27.520 1.00 86.94 115 ARG A N 1
ATOM 947 C CA . ARG A 1 115 ? 13.978 -1.249 -28.053 1.00 86.94 115 ARG A CA 1
ATOM 948 C C . ARG A 1 115 ? 12.917 -1.600 -26.997 1.00 86.94 115 ARG A C 1
ATOM 950 O O . ARG A 1 115 ? 11.786 -1.882 -27.366 1.00 86.94 115 ARG A O 1
ATOM 957 N N . MET A 1 116 ? 13.266 -1.557 -25.710 1.00 87.69 116 MET A N 1
ATOM 958 C CA . MET A 1 116 ? 12.375 -1.832 -24.575 1.00 87.69 116 MET A CA 1
ATOM 959 C C . MET A 1 116 ? 11.849 -0.551 -23.912 1.00 87.69 116 MET A C 1
ATOM 961 O O . MET A 1 116 ? 11.203 -0.615 -22.867 1.00 87.69 116 MET A O 1
ATOM 965 N N . PHE A 1 117 ? 12.114 0.627 -24.483 1.00 87.06 117 PHE A N 1
ATOM 966 C CA . PHE A 1 117 ? 11.760 1.894 -23.845 1.00 87.06 117 PHE A CA 1
ATOM 967 C C . PHE A 1 117 ? 10.245 2.080 -23.676 1.00 87.06 117 PHE A C 1
ATOM 969 O O . PHE A 1 117 ? 9.798 2.543 -22.630 1.00 87.06 117 PHE A O 1
ATOM 976 N N . SER A 1 118 ? 9.442 1.662 -24.660 1.00 84.12 118 SER A N 1
ATOM 977 C CA . SER A 1 118 ? 7.975 1.675 -24.551 1.00 84.12 118 SER A CA 1
ATOM 978 C C . SER A 1 118 ? 7.480 0.836 -23.369 1.00 84.12 118 SER A C 1
ATOM 980 O O . SER A 1 118 ? 6.579 1.252 -22.641 1.00 84.12 118 SER A O 1
ATOM 982 N N . GLU A 1 119 ? 8.114 -0.312 -23.139 1.00 86.94 119 GLU A N 1
ATOM 983 C CA . GLU A 1 119 ? 7.802 -1.203 -22.029 1.00 86.94 119 GLU A CA 1
ATOM 984 C C . GLU A 1 119 ? 8.234 -0.605 -20.684 1.00 86.94 119 GLU A C 1
ATOM 986 O O . GLU A 1 119 ? 7.475 -0.638 -19.719 1.00 86.94 119 GLU A O 1
ATOM 991 N N . ALA A 1 120 ? 9.404 0.034 -20.618 1.00 91.12 120 ALA A N 1
ATOM 992 C CA . ALA A 1 120 ? 9.826 0.761 -19.421 1.00 91.12 120 ALA A CA 1
ATOM 993 C C . ALA A 1 120 ? 8.868 1.900 -19.064 1.00 91.12 120 ALA A C 1
ATOM 995 O O . ALA A 1 120 ? 8.503 2.063 -17.902 1.00 91.12 120 ALA A O 1
ATOM 996 N N . VAL A 1 121 ? 8.396 2.650 -20.055 1.00 87.25 121 VAL A N 1
ATOM 997 C CA . VAL A 1 121 ? 7.385 3.690 -19.849 1.00 87.25 121 VAL A CA 1
ATOM 998 C C . VAL A 1 121 ? 6.092 3.100 -19.272 1.00 87.25 121 VAL A C 1
ATOM 1000 O O . VAL A 1 121 ? 5.562 3.638 -18.297 1.00 87.25 121 VAL A O 1
ATOM 1003 N N . ARG A 1 122 ? 5.612 1.969 -19.812 1.00 86.50 122 ARG A N 1
ATOM 1004 C CA . ARG A 1 122 ? 4.449 1.240 -19.275 1.00 86.50 122 ARG A CA 1
ATOM 1005 C C . ARG A 1 122 ? 4.672 0.838 -17.816 1.00 86.50 122 ARG A C 1
ATOM 1007 O O . ARG A 1 122 ? 3.835 1.137 -16.965 1.00 86.50 122 ARG A O 1
ATOM 1014 N N . LEU A 1 123 ? 5.808 0.209 -17.515 1.00 91.81 123 LEU A N 1
ATOM 1015 C CA . LEU A 1 123 ? 6.173 -0.213 -16.160 1.00 91.81 123 LEU A CA 1
ATOM 1016 C C . LEU A 1 123 ? 6.261 0.968 -15.197 1.00 91.81 123 LEU A C 1
ATOM 1018 O O . LEU A 1 123 ? 5.865 0.834 -14.043 1.00 91.81 123 LEU A O 1
ATOM 1022 N N . ALA A 1 124 ? 6.728 2.128 -15.649 1.00 91.12 124 ALA A N 1
ATOM 1023 C CA . ALA A 1 124 ? 6.828 3.304 -14.801 1.00 91.12 124 ALA A CA 1
ATOM 1024 C C . ALA A 1 124 ? 5.466 3.913 -14.452 1.00 91.12 124 ALA A C 1
ATOM 1026 O O . ALA A 1 124 ? 5.238 4.290 -13.301 1.00 91.12 124 ALA A O 1
ATOM 1027 N N . ILE A 1 125 ? 4.530 3.924 -15.405 1.00 85.38 125 ILE A N 1
ATOM 1028 C CA . ILE A 1 125 ? 3.133 4.293 -15.140 1.00 85.38 125 ILE A CA 1
ATOM 1029 C C . ILE A 1 125 ? 2.504 3.318 -14.136 1.00 85.38 125 ILE A C 1
ATOM 1031 O O . ILE A 1 125 ? 1.888 3.762 -13.166 1.00 85.38 125 ILE A O 1
ATOM 1035 N N . MET A 1 126 ? 2.708 2.010 -14.324 1.00 88.81 126 MET A N 1
ATOM 1036 C CA . MET A 1 126 ? 2.211 0.989 -13.394 1.00 88.81 126 MET A CA 1
ATOM 1037 C C . MET A 1 126 ? 2.818 1.129 -11.997 1.00 88.81 126 MET A C 1
ATOM 1039 O O . MET A 1 126 ? 2.095 1.022 -11.014 1.00 88.81 126 MET A O 1
ATOM 1043 N N . GLY A 1 127 ? 4.115 1.433 -11.895 1.00 91.75 127 GLY A N 1
ATOM 1044 C CA . GLY A 1 127 ? 4.794 1.631 -10.614 1.00 91.75 127 GLY A CA 1
ATOM 1045 C C . GLY A 1 127 ? 4.144 2.725 -9.779 1.00 91.75 127 GLY A C 1
ATOM 1046 O O . GLY A 1 127 ? 3.869 2.516 -8.602 1.00 91.75 127 GLY A O 1
ATOM 1047 N N . TYR A 1 128 ? 3.823 3.864 -10.402 1.00 88.69 128 TYR A N 1
ATOM 1048 C CA . TYR A 1 128 ? 3.099 4.939 -9.721 1.00 88.69 128 TYR A CA 1
ATOM 1049 C C . TYR A 1 128 ? 1.734 4.489 -9.202 1.00 88.69 128 TYR A C 1
ATOM 1051 O O . TYR A 1 128 ? 1.377 4.786 -8.064 1.00 88.69 128 TYR A O 1
ATOM 1059 N N . HIS A 1 129 ? 0.976 3.773 -10.032 1.00 87.50 129 HIS A N 1
ATOM 1060 C CA . HIS A 1 129 ? -0.323 3.255 -9.624 1.00 87.50 129 HIS A CA 1
ATOM 1061 C C . HIS A 1 129 ? -0.187 2.281 -8.447 1.00 87.50 129 HIS A C 1
ATOM 1063 O O . HIS A 1 129 ? -0.908 2.416 -7.464 1.00 87.50 129 HIS A O 1
ATOM 1069 N N . PHE A 1 130 ? 0.780 1.363 -8.500 1.00 91.44 130 PHE A N 1
ATOM 1070 C CA . PHE A 1 130 ? 1.004 0.395 -7.433 1.00 91.44 130 PHE A CA 1
ATOM 1071 C C . PHE A 1 130 ? 1.449 1.032 -6.115 1.00 91.44 130 PHE A C 1
ATOM 1073 O O . PHE A 1 130 ? 0.958 0.609 -5.073 1.00 91.44 130 PHE A O 1
ATOM 1080 N N . GLU A 1 131 ? 2.307 2.058 -6.125 1.00 92.75 131 GLU A N 1
ATOM 1081 C CA . GLU A 1 131 ? 2.648 2.802 -4.898 1.00 92.75 131 GLU A CA 1
ATOM 1082 C C . GLU A 1 131 ? 1.426 3.493 -4.304 1.00 92.75 131 GLU A C 1
ATOM 1084 O O . GLU A 1 131 ? 1.177 3.370 -3.105 1.00 92.75 131 GLU A O 1
ATOM 1089 N N . LYS A 1 132 ? 0.612 4.152 -5.135 1.00 89.75 132 LYS A N 1
ATOM 1090 C CA . LYS A 1 132 ? -0.603 4.827 -4.672 1.00 89.75 132 LYS A CA 1
ATOM 1091 C C . LYS A 1 132 ? -1.598 3.843 -4.071 1.00 89.75 132 LYS A C 1
ATOM 1093 O O . LYS A 1 132 ? -2.034 4.055 -2.945 1.00 89.75 132 LYS A O 1
ATOM 1098 N N . VAL A 1 133 ? -1.914 2.767 -4.785 1.00 89.19 133 VAL A N 1
ATOM 1099 C CA . VAL A 1 133 ? -2.853 1.737 -4.323 1.00 89.19 133 VAL A CA 1
ATOM 1100 C C . VAL A 1 133 ? -2.330 1.068 -3.051 1.00 89.19 133 VAL A C 1
ATOM 1102 O O . VAL A 1 133 ? -3.043 1.031 -2.053 1.00 89.19 133 VAL A O 1
ATOM 1105 N N . THR A 1 134 ? -1.060 0.654 -3.023 1.00 92.19 134 THR A N 1
ATOM 1106 C CA . THR A 1 134 ? -0.428 0.063 -1.829 1.00 92.19 134 THR A CA 1
ATOM 1107 C C . THR A 1 134 ? -0.509 0.998 -0.625 1.00 92.19 134 THR A C 1
ATOM 1109 O O . THR A 1 134 ? -0.912 0.576 0.456 1.00 92.19 134 THR A O 1
ATOM 1112 N N . SER A 1 135 ? -0.163 2.277 -0.800 1.00 92.50 135 SER A N 1
ATOM 1113 C CA . SER A 1 135 ? -0.222 3.268 0.276 1.00 92.50 135 SER A CA 1
ATOM 1114 C C . SER A 1 135 ? -1.632 3.422 0.844 1.00 92.50 135 SER A C 1
ATOM 1116 O O . SER A 1 135 ? -1.766 3.589 2.054 1.00 92.50 135 SER A O 1
ATOM 1118 N N . GLN A 1 136 ? -2.666 3.377 0.002 1.00 91.56 136 GLN A N 1
ATOM 1119 C CA . GLN A 1 136 ? -4.049 3.522 0.457 1.00 91.56 136 GLN A CA 1
ATOM 1120 C C . GLN A 1 136 ? -4.566 2.261 1.152 1.00 91.56 136 GLN A C 1
ATOM 1122 O O . GLN A 1 136 ? -5.170 2.376 2.213 1.00 91.56 136 GLN A O 1
ATOM 1127 N N . HIS A 1 137 ? -4.264 1.063 0.642 1.00 90.75 137 HIS A N 1
ATOM 1128 C CA . HIS A 1 137 ? -4.626 -0.175 1.343 1.00 90.75 137 HIS A CA 1
ATOM 1129 C C . HIS A 1 137 ? -3.918 -0.305 2.695 1.00 90.75 137 HIS A C 1
ATOM 1131 O O . HIS A 1 137 ? -4.522 -0.775 3.656 1.00 90.75 137 HIS A O 1
ATOM 1137 N N . ILE A 1 138 ? -2.664 0.149 2.798 1.00 93.06 138 ILE A N 1
ATOM 1138 C CA . ILE A 1 138 ? -1.961 0.217 4.083 1.00 93.06 138 ILE A CA 1
ATOM 1139 C C . ILE A 1 138 ? -2.666 1.191 5.034 1.00 93.06 138 ILE A C 1
ATOM 1141 O O . ILE A 1 138 ? -2.886 0.837 6.186 1.00 93.06 138 ILE A O 1
ATOM 1145 N N . ALA A 1 139 ? -3.061 2.378 4.564 1.00 93.19 139 ALA A N 1
ATOM 1146 C CA . ALA A 1 139 ? -3.789 3.344 5.390 1.00 93.19 139 ALA A CA 1
ATOM 1147 C C . ALA A 1 139 ? -5.140 2.789 5.879 1.00 93.19 139 ALA A C 1
ATOM 1149 O O . ALA A 1 139 ? -5.469 2.922 7.054 1.00 93.19 139 ALA A O 1
ATOM 1150 N N . VAL A 1 140 ? -5.888 2.106 5.006 1.00 92.44 140 VAL A N 1
ATOM 1151 C CA . VAL A 1 140 ? -7.140 1.407 5.348 1.00 92.44 140 VAL A CA 1
ATOM 1152 C C . VAL A 1 140 ? -6.911 0.344 6.425 1.00 92.44 140 VAL A C 1
ATOM 1154 O O . VAL A 1 140 ? -7.629 0.310 7.425 1.00 92.44 140 VAL A O 1
ATOM 1157 N N . HIS A 1 141 ? -5.901 -0.510 6.241 1.00 92.00 141 HIS A N 1
ATOM 1158 C CA . HIS A 1 141 ? -5.545 -1.546 7.209 1.00 92.00 141 HIS A CA 1
ATOM 1159 C C . HIS A 1 141 ? -5.159 -0.940 8.567 1.00 92.00 141 HIS A C 1
ATOM 1161 O O . HIS A 1 141 ? -5.653 -1.372 9.609 1.00 92.00 141 HIS A O 1
ATOM 1167 N N . ASP A 1 142 ? -4.313 0.089 8.558 1.00 93.69 142 ASP A N 1
ATOM 1168 C CA . ASP A 1 142 ? -3.805 0.725 9.775 1.00 93.69 142 ASP A CA 1
ATOM 1169 C C . ASP A 1 142 ? -4.899 1.474 10.531 1.00 93.69 142 ASP A C 1
ATOM 1171 O O . ASP A 1 142 ? -4.924 1.442 11.759 1.00 93.69 142 ASP A O 1
ATOM 1175 N N . PHE A 1 143 ? -5.855 2.067 9.818 1.00 95.50 143 PHE A N 1
ATOM 1176 C CA . PHE A 1 143 ? -7.017 2.694 10.431 1.00 95.50 143 PHE A CA 1
ATOM 1177 C C . PHE A 1 143 ? -7.952 1.676 11.099 1.00 95.50 143 PHE A C 1
ATOM 1179 O O . PHE A 1 143 ? -8.394 1.893 12.226 1.00 95.50 143 PHE A O 1
ATOM 1186 N N . ARG A 1 144 ? -8.210 0.522 10.467 1.00 94.06 144 ARG A N 1
ATOM 1187 C CA . ARG A 1 144 ? -8.985 -0.566 11.100 1.00 94.06 144 ARG A CA 1
ATOM 1188 C C . ARG A 1 144 ? -8.295 -1.086 12.368 1.00 94.06 144 ARG A C 1
ATOM 1190 O O . ARG A 1 144 ? -8.958 -1.306 13.384 1.00 94.06 144 ARG A O 1
ATOM 1197 N N . ALA A 1 145 ? -6.971 -1.240 12.326 1.00 92.81 145 ALA A N 1
ATOM 1198 C CA . ALA A 1 145 ? -6.176 -1.627 13.490 1.00 92.81 145 ALA A CA 1
ATOM 1199 C C . ALA A 1 145 ? -6.212 -0.555 14.595 1.00 92.81 145 ALA A C 1
ATOM 1201 O O . ALA A 1 145 ? -6.366 -0.890 15.768 1.00 92.81 145 ALA A O 1
ATOM 1202 N N . TYR A 1 146 ? -6.135 0.727 14.221 1.00 95.88 146 TYR A N 1
ATOM 1203 C CA . TYR A 1 146 ? -6.287 1.860 15.133 1.00 95.88 146 TYR A CA 1
ATOM 1204 C C . TYR A 1 146 ? -7.630 1.808 15.872 1.00 95.88 146 TYR A C 1
ATOM 1206 O O . TYR A 1 146 ? -7.632 1.762 17.098 1.00 95.88 146 TYR A O 1
ATOM 1214 N N . LEU A 1 147 ? -8.756 1.723 15.152 1.00 96.31 147 LEU A N 1
ATOM 1215 C CA . LEU A 1 147 ? -10.089 1.670 15.770 1.00 96.31 147 LEU A CA 1
ATOM 1216 C C . LEU A 1 147 ? -10.238 0.487 16.734 1.00 96.31 147 LEU A C 1
ATOM 1218 O O . LEU A 1 147 ? -10.821 0.633 17.807 1.00 96.31 147 LEU A O 1
ATOM 1222 N N . SER A 1 148 ? -9.695 -0.674 16.361 1.00 94.69 148 SER A N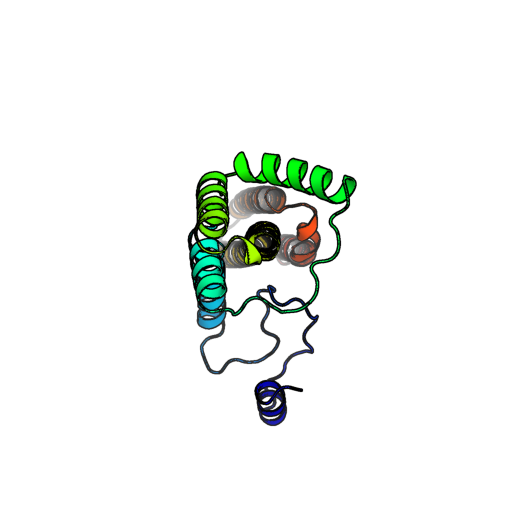 1
ATOM 1223 C CA . SER A 1 148 ? -9.741 -1.876 17.199 1.00 94.69 148 SER A CA 1
ATOM 1224 C C . SER A 1 148 ? -8.994 -1.663 18.518 1.00 94.69 148 SER A C 1
ATOM 1226 O O . SER A 1 148 ? -9.535 -1.958 19.581 1.00 94.69 148 SER A O 1
ATOM 1228 N N . ARG A 1 149 ? -7.792 -1.075 18.457 1.00 95.75 149 ARG A N 1
ATOM 1229 C CA . ARG A 1 149 ? -6.977 -0.764 19.637 1.00 95.75 149 ARG A CA 1
ATOM 1230 C C . ARG A 1 149 ? -7.626 0.289 20.533 1.00 95.75 149 ARG A C 1
ATOM 1232 O O . ARG A 1 149 ? -7.629 0.127 21.748 1.00 95.75 149 ARG A O 1
ATOM 1239 N N . GLU A 1 150 ? -8.170 1.360 19.957 1.00 95.75 150 GLU A N 1
ATOM 1240 C CA . GLU A 1 150 ? -8.849 2.395 20.747 1.00 95.75 150 GLU A CA 1
ATOM 1241 C C . GLU A 1 150 ? -10.100 1.840 21.442 1.00 95.75 150 GLU A C 1
ATOM 1243 O O . GLU A 1 150 ? -10.379 2.197 22.584 1.00 95.75 150 GLU A O 1
ATOM 1248 N N . LEU A 1 151 ? -10.837 0.934 20.789 1.00 94.00 151 LEU A N 1
ATOM 1249 C CA . LEU A 1 151 ? -12.007 0.295 21.392 1.00 94.00 151 LEU A CA 1
ATOM 1250 C C . LEU A 1 151 ? -11.622 -0.649 22.536 1.00 94.00 151 LEU A C 1
ATOM 1252 O O . LEU A 1 151 ? -12.314 -0.692 23.552 1.00 94.00 151 LEU A O 1
ATOM 1256 N N . GLU A 1 152 ? -10.540 -1.408 22.379 1.00 93.00 152 GLU A N 1
ATOM 1257 C CA . GLU A 1 152 ? -10.003 -2.272 23.432 1.00 93.00 152 GLU A CA 1
ATOM 1258 C C . GLU A 1 152 ? -9.547 -1.444 24.639 1.00 93.00 152 GLU A C 1
ATOM 1260 O O . GLU A 1 152 ? -10.030 -1.670 25.748 1.00 93.00 152 GLU A O 1
ATOM 1265 N N . GLY A 1 153 ? -8.749 -0.396 24.413 1.00 91.88 153 GLY A N 1
ATOM 1266 C CA . GLY A 1 153 ? -8.323 0.518 25.476 1.00 91.88 153 GLY A CA 1
ATOM 1267 C C . GLY A 1 153 ? -9.490 1.245 26.155 1.00 91.88 153 GLY A C 1
ATOM 1268 O O . GLY A 1 153 ? -9.460 1.479 27.364 1.00 91.88 153 GLY A O 1
ATOM 1269 N N . PHE A 1 154 ? -10.553 1.567 25.412 1.00 91.38 154 PHE A N 1
ATOM 1270 C CA . PHE A 1 154 ? -11.786 2.094 25.993 1.00 91.38 154 PHE A CA 1
ATOM 1271 C C . PHE A 1 154 ? -12.469 1.075 26.914 1.00 91.38 154 PHE A C 1
ATOM 1273 O O . PHE A 1 154 ? -12.837 1.427 28.032 1.00 91.38 154 PHE A O 1
ATOM 1280 N N . ARG A 1 155 ? -12.605 -0.186 26.484 1.00 89.25 155 ARG A N 1
ATOM 1281 C CA . ARG A 1 155 ? -13.211 -1.261 27.292 1.00 89.25 155 ARG A CA 1
ATOM 1282 C C . ARG A 1 155 ? -12.422 -1.547 28.567 1.00 89.25 155 ARG A C 1
ATOM 1284 O O . ARG A 1 155 ? -13.028 -1.725 29.619 1.00 89.25 155 ARG A O 1
ATOM 1291 N N . GLU A 1 156 ? -11.094 -1.548 28.490 1.00 88.19 156 GLU A N 1
ATOM 1292 C CA . GLU A 1 156 ? -10.228 -1.685 29.666 1.00 88.19 156 GLU A CA 1
ATOM 1293 C C . GLU A 1 156 ? -10.480 -0.554 30.670 1.00 88.19 156 GLU A C 1
ATOM 1295 O O . GLU A 1 156 ? -10.680 -0.808 31.857 1.00 88.19 156 GLU A O 1
ATOM 1300 N N . ARG A 1 157 ? -10.566 0.698 30.206 1.00 86.06 157 ARG A N 1
ATOM 1301 C CA . ARG A 1 157 ? -10.865 1.842 31.085 1.00 86.06 157 ARG A CA 1
ATOM 1302 C C . ARG A 1 157 ? -12.270 1.790 31.669 1.00 86.06 157 ARG A C 1
ATOM 1304 O O . ARG A 1 157 ? -12.423 2.078 32.851 1.00 86.06 157 ARG A O 1
ATOM 1311 N N . LEU A 1 158 ? -13.264 1.391 30.874 1.00 84.38 158 LEU A N 1
ATOM 1312 C CA . LEU A 1 158 ? -14.637 1.189 31.339 1.00 84.38 158 LEU A CA 1
ATOM 1313 C C . LEU A 1 158 ? -14.668 0.187 32.504 1.00 84.38 158 LEU A C 1
ATOM 1315 O O . LEU A 1 158 ? -15.295 0.455 33.525 1.00 84.38 158 LEU A O 1
ATOM 1319 N N . SER A 1 159 ? -13.923 -0.920 32.395 1.00 81.19 159 SER A N 1
ATOM 1320 C CA . SER A 1 159 ? -13.847 -1.934 33.457 1.00 81.19 159 SER A CA 1
ATOM 1321 C C . SER A 1 159 ? -13.218 -1.433 34.763 1.00 81.19 159 SER A C 1
ATOM 1323 O O . SER A 1 159 ? -13.549 -1.934 35.829 1.00 81.19 159 SER A O 1
ATOM 1325 N N . CYS A 1 160 ? -12.355 -0.414 34.710 1.00 74.69 160 CYS A N 1
ATOM 1326 C CA . CYS A 1 160 ? -11.787 0.220 35.905 1.00 74.69 160 CYS A CA 1
ATOM 1327 C C . CYS A 1 160 ? -12.737 1.236 36.563 1.00 74.69 160 CYS A C 1
ATOM 1329 O O . CYS A 1 160 ? -12.476 1.684 37.680 1.00 74.69 160 CYS A O 1
ATOM 1331 N N . TRP A 1 161 ? -13.790 1.663 35.862 1.00 68.62 161 TRP A N 1
ATOM 1332 C CA . TRP A 1 161 ? -14.704 2.723 36.297 1.00 68.62 161 TRP A CA 1
ATOM 1333 C C . TRP A 1 161 ? -16.093 2.239 36.690 1.00 68.62 161 TRP A C 1
ATOM 1335 O O . TRP A 1 161 ? -16.810 3.003 37.335 1.00 68.62 161 TRP A O 1
ATOM 1345 N N . SER A 1 162 ? -16.441 0.979 36.418 1.00 63.41 162 SER A N 1
ATOM 1346 C CA . SER A 1 162 ? -17.662 0.357 36.952 1.00 63.41 162 SER A CA 1
ATOM 1347 C C . SER A 1 162 ? -17.758 0.417 38.488 1.00 63.41 162 SER A C 1
ATOM 1349 O O . SER A 1 162 ? -18.840 0.235 39.036 1.00 63.41 162 SER A O 1
ATOM 1351 N N . ASP A 1 163 ? -16.654 0.731 39.178 1.00 64.69 163 ASP A N 1
ATOM 1352 C CA . ASP A 1 163 ? -16.547 0.770 40.640 1.00 64.69 163 ASP A CA 1
ATOM 1353 C C . ASP A 1 163 ? -16.585 2.193 41.260 1.00 64.69 163 ASP A C 1
ATOM 1355 O O . ASP A 1 163 ? -16.474 2.325 42.483 1.00 64.69 163 ASP A O 1
ATOM 1359 N N . LEU A 1 164 ? -16.722 3.279 40.475 1.00 55.25 164 LEU A N 1
ATOM 1360 C CA . LEU A 1 164 ? -16.583 4.671 40.962 1.00 55.25 164 LEU A CA 1
ATOM 1361 C C . LEU A 1 164 ? -17.832 5.553 40.710 1.00 55.25 164 LEU A C 1
ATOM 1363 O O . LEU A 1 164 ? -18.330 5.606 39.587 1.00 55.25 164 LEU A O 1
ATOM 1367 N N . PRO A 1 165 ? -18.332 6.328 41.701 1.00 61.81 165 PRO A N 1
ATOM 1368 C CA . PRO A 1 165 ? -19.562 7.104 41.544 1.00 61.81 165 PRO A CA 1
ATOM 1369 C C . PRO A 1 165 ? -19.361 8.486 40.888 1.00 61.81 165 PRO A C 1
ATOM 1371 O O . PRO A 1 165 ? -18.467 9.250 41.252 1.00 61.81 165 PRO A O 1
ATOM 1374 N N . GLY A 1 166 ? -20.279 8.847 39.980 1.00 61.72 166 GLY A N 1
ATOM 1375 C CA . GLY A 1 166 ? -20.643 10.216 39.567 1.00 61.72 166 GLY A CA 1
ATOM 1376 C C . GLY A 1 166 ? -19.632 11.009 38.724 1.00 61.72 166 GLY A C 1
ATOM 1377 O O . GLY A 1 166 ? -19.976 11.465 37.637 1.00 61.72 166 GLY A O 1
ATOM 1378 N N . GLN A 1 167 ? -18.396 11.190 39.200 1.00 63.31 167 GLN A N 1
ATOM 1379 C CA . GLN A 1 167 ? -17.351 11.933 38.469 1.00 63.31 167 GLN A CA 1
ATOM 1380 C C . GLN A 1 167 ? -16.830 11.149 37.255 1.00 63.31 167 GLN A C 1
ATOM 1382 O O . GLN A 1 167 ? -16.596 11.744 36.205 1.00 63.31 167 GLN A O 1
ATOM 1387 N N . GLY A 1 168 ? -16.780 9.815 37.351 1.00 70.88 168 GLY A N 1
ATOM 1388 C CA . GLY A 1 168 ? -16.323 8.945 36.262 1.00 70.88 168 GLY A CA 1
ATOM 1389 C C . GLY A 1 168 ? -17.163 9.040 34.983 1.00 70.88 168 GLY A C 1
ATOM 1390 O O . GLY A 1 168 ? -16.625 8.886 33.894 1.00 70.88 168 GLY A O 1
ATOM 1391 N N . ILE A 1 169 ? -18.459 9.368 35.076 1.00 73.44 169 ILE A N 1
ATOM 1392 C CA . ILE A 1 169 ? -19.339 9.463 33.897 1.00 73.44 169 ILE A CA 1
ATOM 1393 C C . ILE A 1 169 ? -18.972 10.672 33.024 1.00 73.44 169 ILE A C 1
ATOM 1395 O O . ILE A 1 169 ? -18.910 10.552 31.801 1.00 73.44 169 ILE A O 1
ATOM 1399 N N . ASN A 1 170 ? -18.700 11.833 33.630 1.00 79.44 170 ASN A N 1
ATOM 1400 C CA . ASN A 1 170 ? -18.326 13.040 32.882 1.00 79.44 170 ASN A CA 1
ATOM 1401 C C . ASN A 1 170 ? -16.939 12.895 32.238 1.00 79.44 170 ASN A C 1
ATOM 1403 O O . ASN A 1 170 ? -16.737 13.301 31.088 1.00 79.44 170 ASN A O 1
ATOM 1407 N N . ASP A 1 171 ? -16.002 12.275 32.955 1.00 82.19 171 ASP A N 1
ATOM 1408 C CA . ASP A 1 171 ? -14.665 11.979 32.437 1.00 82.19 171 ASP A CA 1
ATOM 1409 C C . ASP A 1 171 ? -14.736 10.963 31.285 1.00 82.19 171 ASP A C 1
ATOM 1411 O O . ASP A 1 171 ? -14.050 11.117 30.271 1.00 82.19 171 ASP A O 1
ATOM 1415 N N . LEU A 1 172 ? -15.640 9.979 31.370 1.00 83.00 172 LEU A N 1
ATOM 1416 C CA . LEU A 1 172 ? -15.894 9.016 30.299 1.00 83.00 172 LEU A CA 1
ATOM 1417 C C . LEU A 1 172 ? -16.518 9.644 29.063 1.00 83.00 172 LEU A C 1
ATOM 1419 O O . LEU A 1 172 ? -16.066 9.373 27.951 1.00 83.00 172 LEU A O 1
ATOM 1423 N N . GLN A 1 173 ? -17.507 10.516 29.235 1.00 84.19 173 GLN A N 1
ATOM 1424 C CA . GLN A 1 173 ? -18.082 11.256 28.115 1.00 84.19 173 GLN A CA 1
ATOM 1425 C C . GLN A 1 173 ? -17.029 12.124 27.417 1.00 84.19 173 GLN A C 1
ATOM 1427 O O . GLN A 1 173 ? -16.971 12.137 26.185 1.00 84.19 173 GLN A O 1
ATOM 1432 N N . SER A 1 174 ? -16.167 12.793 28.186 1.00 89.00 174 SER A N 1
ATOM 1433 C CA . SER A 1 174 ? -15.063 13.598 27.648 1.00 89.00 174 SER A CA 1
ATOM 1434 C C . SER A 1 174 ? -14.082 12.729 26.856 1.00 89.00 174 SER A C 1
ATOM 1436 O O . SER A 1 174 ? -13.796 13.020 25.693 1.00 89.00 174 SER A O 1
ATOM 1438 N N . TYR A 1 175 ? -13.654 11.598 27.423 1.00 90.06 175 TYR A N 1
ATOM 1439 C CA . TYR A 1 175 ? -12.759 10.661 26.743 1.00 90.06 175 TYR A CA 1
ATOM 1440 C C . TYR A 1 175 ? -13.380 10.067 25.465 1.00 90.06 175 TYR A C 1
ATOM 1442 O O . TYR A 1 175 ? -12.723 9.979 24.427 1.00 90.06 175 TYR A O 1
ATOM 1450 N N . MET A 1 176 ? -14.670 9.719 25.486 1.00 91.62 176 MET A N 1
ATOM 1451 C CA . MET A 1 176 ? -15.384 9.255 24.292 1.00 91.62 176 MET A CA 1
ATOM 1452 C C . MET A 1 176 ? -15.406 10.309 23.184 1.00 91.62 176 MET A C 1
ATOM 1454 O O . MET A 1 176 ? -15.201 9.975 22.014 1.00 91.62 176 MET A O 1
ATOM 1458 N N . GLN A 1 177 ? -15.636 11.580 23.522 1.00 92.19 177 GLN A N 1
ATOM 1459 C CA . GLN A 1 177 ? -15.599 12.661 22.534 1.00 92.19 177 GLN A CA 1
ATOM 1460 C C . GLN A 1 177 ? -14.203 12.838 21.927 1.00 92.19 177 GLN A C 1
ATOM 1462 O O . GLN A 1 177 ? -14.085 13.054 20.715 1.00 92.19 177 GLN A O 1
ATOM 1467 N N . GLU A 1 178 ? -13.145 12.697 22.725 1.00 94.38 178 GLU A N 1
ATOM 1468 C CA . GLU A 1 178 ? -11.762 12.722 22.238 1.00 94.38 178 GLU A CA 1
ATOM 1469 C C . GLU A 1 178 ? -11.469 11.564 21.276 1.00 94.38 178 GLU A C 1
ATOM 1471 O O . GLU A 1 178 ? -10.885 11.785 20.208 1.00 94.38 178 GLU A O 1
ATOM 1476 N N . LEU A 1 179 ? -11.924 10.350 21.606 1.00 95.12 179 LEU A N 1
ATOM 1477 C CA . LEU A 1 179 ? -11.793 9.174 20.741 1.00 95.12 179 LEU A CA 1
ATOM 1478 C C . LEU A 1 179 ? -12.515 9.367 19.407 1.00 95.12 179 LEU A C 1
ATOM 1480 O O . LEU A 1 179 ? -11.930 9.144 18.348 1.00 95.12 179 LEU A O 1
ATOM 1484 N N . LEU A 1 180 ? -13.766 9.833 19.436 1.00 94.75 180 LEU A N 1
ATOM 1485 C CA . LEU A 1 180 ? -14.548 10.100 18.226 1.00 94.75 180 LEU A CA 1
ATOM 1486 C C . LEU A 1 180 ? -13.902 11.182 17.352 1.00 94.75 180 LEU A C 1
ATOM 1488 O O . LEU A 1 180 ? -13.846 11.045 16.127 1.00 94.75 180 LEU A O 1
ATOM 1492 N N . THR A 1 181 ? -13.385 12.241 17.975 1.00 95.69 181 THR A N 1
ATOM 1493 C CA . THR A 1 181 ? -12.696 13.332 17.272 1.00 95.69 181 THR A CA 1
ATOM 1494 C C . THR A 1 181 ? -11.408 12.837 16.618 1.00 95.69 181 THR A C 1
ATOM 1496 O O . THR A 1 181 ? -11.135 13.160 15.459 1.00 95.69 181 THR A O 1
ATOM 1499 N N . SER A 1 182 ? -10.634 12.020 17.333 1.00 95.88 182 SER A N 1
ATOM 1500 C CA . SER A 1 182 ? -9.386 11.439 16.832 1.00 95.88 182 SER A CA 1
ATOM 1501 C C . SER A 1 182 ?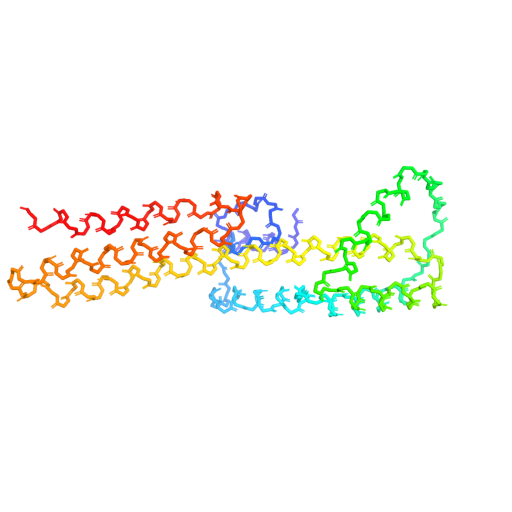 -9.645 10.448 15.695 1.00 95.88 182 SER A C 1
ATOM 1503 O O . SER A 1 182 ? -9.043 10.574 14.630 1.00 95.88 182 SER A O 1
ATOM 1505 N N . ALA A 1 183 ? -10.621 9.549 15.853 1.00 95.50 183 ALA A N 1
ATOM 1506 C CA . ALA A 1 183 ? -11.035 8.610 14.812 1.00 95.50 183 ALA A CA 1
ATOM 1507 C C . ALA A 1 183 ? -11.495 9.322 13.534 1.00 95.50 183 ALA A C 1
ATOM 1509 O O . ALA A 1 183 ? -11.118 8.924 12.431 1.00 95.50 183 ALA A O 1
ATOM 1510 N N . ARG A 1 184 ? -12.256 10.416 13.661 1.00 94.81 184 ARG A N 1
ATOM 1511 C CA . ARG A 1 184 ? -12.676 11.218 12.506 1.00 94.81 184 ARG A CA 1
ATOM 1512 C C . ARG A 1 184 ? -11.493 11.891 11.807 1.00 94.81 184 ARG A C 1
ATOM 1514 O O . ARG A 1 184 ? -11.444 11.896 10.580 1.00 94.81 184 ARG A O 1
ATOM 1521 N N . ARG A 1 185 ? -10.531 12.422 12.567 1.00 94.56 185 ARG A N 1
ATOM 1522 C CA . ARG A 1 185 ? -9.315 13.031 12.009 1.00 94.56 185 ARG A CA 1
ATOM 1523 C C . ARG A 1 185 ? -8.484 12.017 11.221 1.00 94.56 185 ARG A C 1
ATOM 1525 O O . ARG A 1 185 ? -8.012 12.343 10.137 1.00 94.56 185 ARG A O 1
ATOM 1532 N N . GLU A 1 186 ? -8.313 10.805 11.741 1.00 94.44 186 GLU A N 1
ATOM 1533 C CA . GLU A 1 186 ? -7.595 9.730 11.042 1.00 94.44 186 GLU A CA 1
ATOM 1534 C C . GLU A 1 186 ? -8.352 9.262 9.787 1.00 94.44 186 GLU A C 1
ATOM 1536 O O . GLU A 1 186 ? -7.757 9.121 8.719 1.00 94.44 186 GLU A O 1
ATOM 1541 N N . TYR A 1 187 ? -9.680 9.134 9.861 1.00 94.12 187 TYR A N 1
ATOM 1542 C CA . TYR A 1 187 ? -10.527 8.827 8.702 1.00 94.12 187 TYR A CA 1
ATOM 1543 C C . TYR A 1 187 ? -10.381 9.859 7.570 1.00 94.12 187 TYR A C 1
ATOM 1545 O O . TYR A 1 187 ? -10.319 9.505 6.391 1.00 94.12 187 TYR A O 1
ATOM 1553 N N . GLU A 1 188 ? -10.286 11.148 7.906 1.00 93.12 188 GLU A N 1
ATOM 1554 C CA . GLU A 1 188 ? -10.144 12.224 6.920 1.00 93.12 188 GLU A CA 1
ATOM 1555 C C . GLU A 1 188 ? -8.808 12.183 6.159 1.00 93.12 188 GLU A C 1
ATOM 1557 O O . GLU A 1 188 ? -8.757 12.653 5.016 1.00 93.12 188 GLU A O 1
ATOM 1562 N N . GLN A 1 189 ? -7.762 11.570 6.728 1.00 91.69 189 GLN A N 1
ATOM 1563 C CA . GLN A 1 189 ? -6.471 11.367 6.057 1.00 91.69 189 GLN A CA 1
ATOM 1564 C C . GLN A 1 189 ? -6.525 10.287 4.964 1.00 91.69 189 GLN A C 1
ATOM 1566 O O . GLN A 1 189 ? -5.697 10.296 4.048 1.00 91.69 189 GLN A O 1
ATOM 1571 N N . ILE A 1 190 ? -7.501 9.375 5.022 1.00 91.94 190 ILE A N 1
ATOM 1572 C CA . ILE A 1 190 ? -7.705 8.351 3.994 1.00 91.94 190 ILE A CA 1
ATOM 1573 C C . ILE A 1 190 ? -8.296 9.012 2.747 1.00 91.94 190 ILE A C 1
ATOM 1575 O O . ILE A 1 190 ? -9.247 9.803 2.819 1.00 91.94 190 ILE A O 1
ATOM 1579 N N . HIS A 1 191 ? -7.738 8.681 1.581 1.00 90.44 191 HIS A N 1
ATOM 1580 C CA . HIS A 1 191 ? -8.215 9.210 0.307 1.00 90.44 191 HIS A CA 1
ATOM 1581 C C . HIS A 1 191 ? -9.688 8.839 0.080 1.00 90.44 191 HIS A C 1
ATOM 1583 O O . HIS A 1 191 ? -10.089 7.709 0.350 1.00 90.44 191 HIS A O 1
ATOM 1589 N N . SER A 1 192 ? -10.480 9.770 -0.465 1.00 90.62 192 SER A N 1
ATOM 1590 C CA . SER A 1 192 ? -11.936 9.624 -0.651 1.00 90.62 192 SER A CA 1
ATOM 1591 C C . SER A 1 192 ? -12.335 8.297 -1.290 1.00 90.62 192 SER A C 1
ATOM 1593 O O . SER A 1 192 ? -13.216 7.611 -0.786 1.00 90.62 192 SER A O 1
ATOM 1595 N N . ASP A 1 193 ? -11.627 7.904 -2.347 1.00 87.62 193 ASP A N 1
ATOM 1596 C CA . ASP A 1 193 ? -11.916 6.696 -3.128 1.00 87.62 193 ASP A CA 1
ATOM 1597 C C . ASP A 1 193 ? -11.777 5.396 -2.319 1.00 87.62 193 ASP A C 1
ATOM 1599 O O . ASP A 1 193 ? -12.303 4.370 -2.730 1.00 87.62 193 ASP A O 1
ATOM 1603 N N . PHE A 1 194 ? -11.100 5.428 -1.168 1.00 88.12 194 PHE A N 1
ATOM 1604 C CA . PHE A 1 194 ? -10.849 4.264 -0.312 1.00 88.12 194 PHE A CA 1
ATOM 1605 C C . PHE A 1 194 ? -11.661 4.285 0.986 1.00 88.12 194 PHE A C 1
ATOM 1607 O O . PHE A 1 194 ? -11.684 3.289 1.704 1.00 88.12 194 PHE A O 1
ATOM 1614 N N . ARG A 1 195 ? -12.360 5.386 1.290 1.00 91.19 195 ARG A N 1
ATOM 1615 C CA . ARG A 1 195 ? -13.111 5.544 2.547 1.00 91.19 195 ARG A CA 1
ATOM 1616 C C . ARG A 1 195 ? -14.237 4.526 2.717 1.00 91.19 195 ARG A C 1
ATOM 1618 O O . ARG A 1 195 ? -14.410 4.013 3.815 1.00 91.19 195 ARG A O 1
ATOM 1625 N N . HIS A 1 196 ? -14.896 4.139 1.624 1.00 90.12 196 HIS A N 1
ATOM 1626 C CA . HIS A 1 196 ? -15.915 3.082 1.621 1.00 90.12 196 HIS A CA 1
ATOM 1627 C C . HIS A 1 196 ? -15.413 1.748 2.207 1.00 90.12 196 HIS A C 1
ATOM 1629 O O . HIS A 1 196 ? -16.204 0.945 2.685 1.00 90.12 196 HIS A O 1
ATOM 1635 N N . GLN A 1 197 ? -14.095 1.502 2.200 1.00 88.12 197 GLN A N 1
ATOM 1636 C CA . GLN A 1 197 ? -13.497 0.295 2.777 1.00 88.12 197 GLN A CA 1
ATOM 1637 C C . GLN A 1 197 ? -13.353 0.351 4.302 1.00 88.12 197 GLN A C 1
ATOM 1639 O O . GLN A 1 197 ? -12.860 -0.616 4.879 1.00 88.12 197 GLN A O 1
ATOM 1644 N N . VAL A 1 198 ? -13.686 1.461 4.962 1.00 91.38 198 VAL A N 1
ATOM 1645 C CA . VAL A 1 198 ? -13.573 1.616 6.425 1.00 91.38 198 VAL A CA 1
ATOM 1646 C C . VAL A 1 198 ? -14.802 2.253 7.075 1.00 91.38 198 VAL A C 1
ATOM 1648 O O . VAL A 1 198 ? -14.822 2.408 8.295 1.00 91.38 198 VAL A O 1
ATOM 1651 N N . GLU A 1 199 ? -15.813 2.631 6.291 1.00 91.12 199 GLU A N 1
ATOM 1652 C CA . GLU A 1 199 ? -17.063 3.215 6.792 1.00 91.12 199 GLU A CA 1
ATOM 1653 C C . GLU A 1 199 ? -17.766 2.275 7.779 1.00 91.12 199 GLU A C 1
ATOM 1655 O O . GLU A 1 199 ? -18.103 2.689 8.885 1.00 91.12 199 GLU A O 1
ATOM 1660 N N . ASP A 1 200 ? -17.872 0.990 7.439 1.00 91.69 200 ASP A N 1
ATOM 1661 C CA . ASP A 1 200 ? -18.406 -0.063 8.309 1.00 91.69 200 ASP A CA 1
ATOM 1662 C C . ASP A 1 200 ? -17.652 -0.152 9.646 1.00 91.69 200 ASP A C 1
ATOM 1664 O O . ASP A 1 200 ? -18.258 -0.247 10.714 1.00 91.69 200 ASP A O 1
ATOM 1668 N N . ALA A 1 201 ? -16.320 -0.099 9.600 1.00 92.69 201 ALA A N 1
ATOM 1669 C CA . ALA A 1 201 ? -15.475 -0.168 10.784 1.00 92.69 201 ALA A CA 1
ATOM 1670 C C . ALA A 1 201 ? -15.675 1.057 11.686 1.00 92.69 201 ALA A C 1
ATOM 1672 O O . ALA A 1 201 ? -15.789 0.909 12.904 1.00 92.69 201 ALA A O 1
ATOM 1673 N N . LEU A 1 202 ? -15.753 2.251 11.093 1.00 95.06 202 LEU A N 1
ATOM 1674 C CA . LEU A 1 202 ? -15.989 3.493 11.822 1.00 95.06 202 LEU A CA 1
ATOM 1675 C C . LEU A 1 202 ? -17.391 3.525 12.443 1.00 95.06 202 LEU A C 1
ATOM 1677 O O . LEU A 1 202 ? -17.525 3.876 13.614 1.00 95.06 202 LEU A O 1
ATOM 1681 N N . GLU A 1 203 ? -18.424 3.120 11.705 1.00 94.00 203 GLU A N 1
ATOM 1682 C CA . GLU A 1 203 ? -19.789 3.024 12.232 1.00 94.00 203 GLU A CA 1
ATOM 1683 C C . GLU A 1 203 ? -19.879 2.036 13.396 1.00 94.00 203 GLU A C 1
ATOM 1685 O O . GLU A 1 203 ? -20.477 2.337 14.430 1.00 94.00 203 GLU A O 1
ATOM 1690 N N . ASN A 1 204 ? -19.261 0.861 13.260 1.00 94.25 204 ASN A N 1
ATOM 1691 C CA . ASN A 1 204 ? -19.255 -0.148 14.316 1.00 94.25 204 ASN A CA 1
ATOM 1692 C C . ASN A 1 204 ? -18.511 0.341 15.563 1.00 94.25 204 ASN A C 1
ATOM 1694 O O . ASN A 1 204 ? -18.981 0.110 16.676 1.00 94.25 204 ASN A O 1
ATOM 1698 N N . PHE A 1 205 ? -17.400 1.058 15.388 1.00 95.50 205 PHE A N 1
ATOM 1699 C CA . PHE A 1 205 ? -16.685 1.711 16.483 1.00 95.50 205 PHE A CA 1
ATOM 1700 C C . PHE A 1 205 ? -17.576 2.731 17.209 1.00 95.50 205 PHE A C 1
ATOM 1702 O O . PHE A 1 205 ? -17.720 2.670 18.429 1.00 95.50 205 PHE A O 1
ATOM 1709 N N . GLN A 1 206 ? -18.245 3.617 16.465 1.00 94.44 206 GLN A N 1
ATOM 1710 C CA . GLN A 1 206 ? -19.160 4.616 17.028 1.00 94.44 206 GLN A CA 1
ATOM 1711 C C . GLN A 1 206 ? -20.323 3.973 17.791 1.00 94.44 206 GLN A C 1
ATOM 1713 O O . GLN A 1 206 ? -20.604 4.366 18.924 1.00 94.44 206 GLN A O 1
ATOM 1718 N N . ARG A 1 207 ? -20.969 2.959 17.200 1.00 93.69 207 ARG A N 1
ATOM 1719 C CA . ARG A 1 207 ? -22.057 2.209 17.847 1.00 93.69 207 ARG A CA 1
ATOM 1720 C C . ARG A 1 207 ? -21.575 1.501 19.110 1.00 93.69 207 ARG A C 1
ATOM 1722 O O . ARG A 1 207 ? -22.272 1.532 20.118 1.00 93.69 207 ARG A O 1
ATOM 1729 N N . ALA A 1 208 ? -20.392 0.887 19.082 1.00 92.00 208 ALA A N 1
ATOM 1730 C CA . ALA A 1 208 ? -19.836 0.200 20.245 1.00 92.00 208 ALA A CA 1
ATOM 1731 C C . ALA A 1 208 ? -19.594 1.165 21.417 1.00 92.00 208 ALA A C 1
ATOM 1733 O O . ALA A 1 208 ? -19.964 0.851 22.548 1.00 92.00 208 ALA A O 1
ATOM 1734 N N . LEU A 1 209 ? -19.047 2.354 21.147 1.00 90.75 209 LEU A N 1
ATOM 1735 C CA . LEU A 1 209 ? -18.880 3.393 22.165 1.00 90.75 209 LEU A CA 1
ATOM 1736 C C . LEU A 1 209 ? -20.231 3.875 22.723 1.00 90.75 209 LEU A C 1
ATOM 1738 O O . LEU A 1 209 ? -20.394 3.969 23.935 1.00 90.75 209 LEU A O 1
ATOM 1742 N N . GLN A 1 210 ? -21.220 4.132 21.861 1.00 87.81 210 GLN A N 1
ATOM 1743 C CA . GLN A 1 210 ? -22.550 4.598 22.278 1.00 87.81 210 GLN A CA 1
ATOM 1744 C C . GLN A 1 210 ? -23.310 3.569 23.122 1.00 87.81 210 GLN A C 1
ATOM 1746 O O . GLN A 1 210 ? -23.883 3.923 24.149 1.00 87.81 210 GLN A O 1
ATOM 1751 N N . ASN A 1 211 ? -23.294 2.298 22.720 1.00 87.31 211 ASN A N 1
ATOM 1752 C CA . ASN A 1 211 ? -23.993 1.236 23.446 1.00 87.31 211 ASN A CA 1
ATOM 1753 C C . ASN A 1 211 ? -23.403 1.003 24.841 1.00 87.31 211 ASN A C 1
ATOM 1755 O O . ASN A 1 211 ? -24.140 0.638 25.749 1.00 87.31 211 ASN A O 1
ATOM 1759 N N . SER A 1 212 ? -22.103 1.257 25.020 1.00 77.38 212 SER A N 1
ATOM 1760 C CA . SER A 1 212 ? -21.424 1.092 26.312 1.00 77.38 212 SER A CA 1
ATOM 1761 C C . SER A 1 212 ? -21.943 2.059 27.385 1.00 77.38 212 SER A C 1
ATOM 1763 O O . SER A 1 212 ? -21.870 1.746 28.563 1.00 77.38 212 SER A O 1
ATOM 1765 N N . LEU A 1 213 ? -22.505 3.205 26.983 1.00 68.38 213 LEU A N 1
ATOM 1766 C CA . LEU A 1 213 ? -23.172 4.154 27.883 1.00 68.38 213 LEU A CA 1
ATOM 1767 C C . LEU A 1 213 ? -24.622 3.771 28.209 1.00 68.38 213 LEU A C 1
ATOM 1769 O O . LEU A 1 213 ? -25.176 4.255 29.190 1.00 68.38 213 LEU A O 1
ATOM 1773 N N . ALA A 1 214 ? -25.267 2.969 27.358 1.00 62.16 214 ALA A N 1
ATOM 1774 C CA . ALA A 1 214 ? -26.682 2.626 27.494 1.00 62.16 214 ALA A CA 1
ATOM 1775 C C . ALA A 1 214 ? -26.923 1.439 28.440 1.00 62.16 214 ALA A C 1
ATOM 1777 O O . ALA A 1 214 ? -28.037 1.277 28.923 1.00 62.16 214 ALA A O 1
ATOM 1778 N N . THR A 1 215 ? -25.901 0.620 28.698 1.00 54.06 215 THR A N 1
ATOM 1779 C CA . THR A 1 215 ? -25.970 -0.553 29.584 1.00 54.06 215 THR A CA 1
ATOM 1780 C C . THR A 1 215 ? -25.932 -0.240 31.085 1.00 54.06 215 THR A C 1
ATOM 1782 O O . THR A 1 215 ? -26.180 -1.151 31.866 1.00 54.06 215 THR A O 1
ATOM 1785 N N . ASP A 1 216 ? -25.679 1.014 31.479 1.00 45.38 216 ASP A N 1
ATOM 1786 C CA . ASP A 1 216 ? -25.623 1.458 32.886 1.00 45.38 216 ASP A CA 1
ATOM 1787 C C . ASP A 1 216 ? -26.891 2.218 33.359 1.00 45.38 216 ASP A C 1
ATOM 1789 O O . ASP A 1 216 ? -26.878 2.837 34.425 1.00 45.38 216 ASP A O 1
ATOM 1793 N N . ASN A 1 217 ? -27.992 2.172 32.591 1.00 36.78 217 ASN A N 1
ATOM 1794 C CA . ASN A 1 217 ? -29.332 2.653 32.987 1.00 36.78 217 ASN A CA 1
ATOM 1795 C C . ASN A 1 217 ? -30.314 1.488 33.142 1.00 36.78 217 ASN A C 1
ATOM 1797 O O . ASN A 1 217 ? -31.191 1.586 34.031 1.00 36.78 217 ASN A O 1
#

Sequence (217 aa):
GTDLYARLEREGRLLEESPGDNICFKLNFIPEMDPQKLLEGYKRVLSTIYDPGLKRYFERCLTMLTHLQPSPHPVRRIRRAELLALAKSFKRQLLSRQGPAYFKFLARVLQERPRMFSEAVRLAIMGYHFEKVTSQHIAVHDFRAYLSRELEGFRERLSCWSDLPGQGINDLQSYMQELLTSARREYEQIHSDFRHQVEDALENFQRALQNSLATDN

pLDDT: mean 85.91, std 11.71, range [36.78, 97.06]